Protein AF-A0A5C3FLR3-F1 (afdb_monomer_lite)

Organism: Pseudozyma antarctica (NCBI:txid84753)

Secondary structure (DSSP, 8-state):
-PPP-PPEEESPPPP-HHHHHHHHHHHHHHHHHHHHS--TTHHHHHHHHHHHHHHHHHHHHHHHHHEEEHHHHHHHHHHS-HHHHHHHHTT-EEE-TTHHHHHHHHHHHHHHHHHHHHHHHHH-TT-TTHHHHHHHHHHHHHHHHHHHHHHHHHHHHPPPPPEEESS---TTS-GGGG---BSS-EEEEEETTSEEEEEEB-SSSSEEEEEEEE-TTSTT--GGGTT--SSPPEEEE-

Radius of gyration: 23.02 Å; chains: 1; bounding box: 62×29×68 Å

Sequence (238 aa):
MTPPRGASITPSDPSYLSQTLLLLAVQTGVLSAILARPHDDTRLILIRTLVVSVLSGGTFGLLQQRYMTLQRACALRLSRMHEAYTVATSRAVVLTASGMTTISTLLLVTSLVSHLPLVHVRLAPQSSLMQVTAPLGWWAAAMNVTICIACIAMATTQDPITFTFEPEVAKDSIPLAGFSVDGEWAKIASTSRRHDVYIRQPNASKTFEMTTRLASNHPLYNPERDTTSSGPTLHITL

Foldseek 3Di:
DDDDPFKDKPDDQDDCVVLLVVLVVLLVVLLCLLVVFDDDCSVVVNVLSCVLSCLLNVLLVLLNVQEDEPQRLVLCLQRDFQVSSCVNNVQHQYDHSCGSVVLSCLSSVLSCLLRVLVSCCSVPVPDPCNVVSNVSNVVSSVSNNVSSVVSVCSSPPPDDKDKDFPDDDDNGDNNLPPDDDAQDWDFTIAIPVQKTKTKGDPDPAQKIKIFIAGHPPHPPDDPVCRVPGSDDIMIIHD

Structure (mmCIF, N/CA/C/O backbone):
data_AF-A0A5C3FLR3-F1
#
_entry.id   AF-A0A5C3FLR3-F1
#
loop_
_atom_site.group_PDB
_atom_site.id
_atom_site.type_symbol
_atom_site.label_atom_id
_atom_site.label_alt_id
_atom_site.label_comp_id
_atom_site.label_asym_id
_atom_site.label_entity_id
_atom_site.label_seq_id
_atom_site.pdbx_PDB_ins_code
_atom_site.Cartn_x
_atom_site.Cartn_y
_atom_site.Cartn_z
_atom_site.occupancy
_atom_site.B_iso_or_equiv
_atom_site.auth_seq_id
_atom_site.auth_comp_id
_atom_site.auth_asym_id
_atom_site.auth_atom_id
_atom_site.pdbx_PDB_model_num
ATOM 1 N N . MET A 1 1 ? -31.451 9.929 2.427 1.00 32.06 1 MET A N 1
ATOM 2 C CA . MET A 1 1 ? -30.814 9.017 3.398 1.00 32.06 1 MET A CA 1
ATOM 3 C C . MET A 1 1 ? -29.559 9.690 3.916 1.00 32.06 1 MET A C 1
ATOM 5 O O . MET A 1 1 ? -28.605 9.852 3.169 1.00 32.06 1 MET A O 1
ATOM 9 N N . THR A 1 2 ? -29.603 10.191 5.143 1.00 25.33 2 THR A N 1
ATOM 10 C CA . THR A 1 2 ? -28.437 10.725 5.851 1.00 25.33 2 THR A CA 1
ATOM 11 C C . THR A 1 2 ? -27.467 9.575 6.134 1.00 25.33 2 THR A C 1
ATOM 13 O O . THR A 1 2 ? -27.922 8.527 6.596 1.00 25.33 2 THR A O 1
ATOM 16 N N . PRO A 1 3 ? -26.155 9.707 5.861 1.00 34.59 3 PRO A N 1
ATOM 17 C CA . PRO A 1 3 ? -25.206 8.706 6.323 1.00 34.59 3 PRO A CA 1
ATOM 18 C C . PRO A 1 3 ? -25.298 8.663 7.857 1.00 34.59 3 PRO A C 1
ATOM 20 O O . PRO A 1 3 ? -25.390 9.734 8.473 1.00 34.59 3 PRO A O 1
ATOM 23 N N . PRO A 1 4 ? -25.309 7.479 8.501 1.00 44.47 4 PRO A N 1
ATOM 24 C CA . PRO A 1 4 ? -25.147 7.430 9.949 1.00 44.47 4 PRO A CA 1
ATOM 25 C C . PRO A 1 4 ? -23.865 8.202 10.256 1.00 44.47 4 PRO A C 1
ATOM 27 O O . PRO A 1 4 ? -22.864 7.988 9.566 1.00 44.47 4 PRO A O 1
ATOM 30 N N . ARG A 1 5 ? -23.920 9.164 11.189 1.00 50.12 5 ARG A N 1
ATOM 31 C CA . ARG A 1 5 ? -22.749 9.937 11.634 1.00 50.12 5 ARG A CA 1
ATOM 32 C C . ARG A 1 5 ? -21.679 8.927 12.051 1.00 50.12 5 ARG A C 1
ATOM 34 O O . ARG A 1 5 ? -21.752 8.362 13.132 1.00 50.12 5 ARG A O 1
ATOM 41 N N . GLY A 1 6 ? -20.788 8.597 11.123 1.00 62.41 6 GLY A N 1
ATOM 42 C CA . GLY A 1 6 ? -19.775 7.578 11.317 1.00 62.41 6 GLY A CA 1
ATOM 43 C C . GLY A 1 6 ? -18.673 8.151 12.183 1.00 62.41 6 GLY A C 1
ATOM 44 O O . GLY A 1 6 ? -18.390 9.347 12.090 1.00 62.41 6 GLY A O 1
ATOM 45 N N . ALA A 1 7 ? -18.051 7.295 12.988 1.00 76.88 7 ALA A N 1
ATOM 46 C CA . ALA A 1 7 ? -16.900 7.683 13.780 1.00 76.88 7 ALA A CA 1
ATOM 47 C C . ALA A 1 7 ? -15.867 8.415 12.913 1.00 76.88 7 ALA A C 1
ATOM 49 O O . ALA A 1 7 ? -15.556 7.977 11.794 1.00 76.88 7 ALA A O 1
ATOM 50 N N . SER A 1 8 ? -15.345 9.530 13.416 1.00 88.62 8 SER A N 1
ATOM 51 C CA . SER A 1 8 ? -14.247 10.222 12.756 1.00 88.62 8 SER A CA 1
ATOM 52 C C . SER A 1 8 ? -12.947 9.491 13.084 1.00 88.62 8 SER A C 1
ATOM 54 O O . SER A 1 8 ? -12.714 9.087 14.220 1.00 88.62 8 SER A O 1
ATOM 56 N N . ILE A 1 9 ? -12.119 9.266 12.063 1.00 91.31 9 ILE A N 1
ATOM 57 C CA . ILE A 1 9 ? -10.824 8.596 12.207 1.00 91.31 9 ILE A CA 1
ATOM 58 C C . ILE A 1 9 ? -9.764 9.542 11.652 1.00 91.31 9 ILE A C 1
ATOM 60 O O . ILE A 1 9 ? -9.842 9.918 10.475 1.00 91.31 9 ILE A O 1
ATOM 64 N N . THR A 1 10 ? -8.777 9.904 12.464 1.00 90.50 10 THR A N 1
ATOM 65 C CA . THR A 1 10 ? -7.655 10.773 12.082 1.00 90.50 10 THR A CA 1
ATOM 66 C C . THR A 1 10 ? -6.316 10.166 12.520 1.00 90.50 10 THR A C 1
ATOM 68 O O . THR A 1 10 ? -6.291 9.410 13.480 1.00 90.50 10 THR A O 1
ATOM 71 N N . PRO A 1 11 ? -5.190 10.469 11.851 1.00 88.69 11 PRO A N 1
ATOM 72 C CA . PRO A 1 11 ? -5.101 11.120 10.547 1.00 88.69 11 PRO A CA 1
ATOM 73 C C . PRO A 1 11 ? -5.752 10.294 9.420 1.00 88.69 11 PRO A C 1
ATOM 75 O O . PRO A 1 11 ? -6.054 9.106 9.559 1.00 88.69 11 PRO A O 1
ATOM 78 N N . SER A 1 12 ? -6.025 10.962 8.301 1.00 87.06 12 SER A N 1
ATOM 79 C CA . SER A 1 12 ? -6.418 10.300 7.054 1.00 87.06 12 SER A CA 1
ATOM 80 C C . SER A 1 12 ? -5.236 9.535 6.458 1.00 87.06 12 SER A C 1
ATOM 82 O O . SER A 1 12 ? -4.081 9.829 6.770 1.00 87.06 12 SER A O 1
ATOM 84 N N . ASP A 1 13 ? -5.523 8.580 5.573 1.00 85.19 13 ASP A N 1
ATOM 85 C CA . ASP A 1 13 ? -4.472 7.906 4.813 1.00 85.19 13 ASP A CA 1
ATOM 86 C C . ASP A 1 13 ? -3.649 8.930 3.997 1.00 85.19 13 ASP A C 1
ATOM 88 O O . ASP A 1 13 ? -4.208 9.916 3.498 1.00 85.19 13 ASP A O 1
ATOM 92 N N . PRO A 1 14 ? -2.323 8.734 3.869 1.00 84.44 14 PRO A N 1
ATOM 93 C CA . PRO A 1 14 ? -1.449 9.671 3.171 1.00 84.44 14 PRO A CA 1
ATOM 94 C C . PRO A 1 14 ? -1.839 9.828 1.698 1.00 84.44 14 PRO A C 1
ATOM 96 O O . PRO A 1 14 ? -2.145 8.858 1.004 1.00 84.44 14 PRO A O 1
ATOM 99 N N . SER A 1 15 ? -1.769 11.061 1.189 1.00 83.12 15 SER A N 1
ATOM 100 C CA . SER A 1 15 ? -1.941 11.319 -0.239 1.00 83.12 15 SER A CA 1
ATOM 101 C C . SER A 1 15 ? -0.672 10.933 -1.002 1.00 83.12 15 SER A C 1
ATOM 103 O O . SER A 1 15 ? 0.380 11.528 -0.775 1.00 83.12 15 SER A O 1
ATOM 105 N N . TYR A 1 16 ? -0.779 10.012 -1.962 1.00 85.94 16 TYR A N 1
ATOM 106 C CA . TYR A 1 16 ? 0.339 9.618 -2.837 1.00 85.94 16 TYR A CA 1
ATOM 107 C C . TYR A 1 16 ? 0.464 10.465 -4.115 1.00 85.94 16 TYR A C 1
ATOM 109 O O . TYR A 1 16 ? 1.060 10.047 -5.107 1.00 85.94 16 TYR A O 1
ATOM 117 N N . LEU A 1 17 ? -0.119 11.668 -4.110 1.00 85.75 17 LEU A N 1
ATOM 118 C CA . LEU A 1 17 ? -0.168 12.545 -5.280 1.00 85.75 17 LEU A CA 1
ATOM 119 C C . LEU A 1 17 ? 1.232 12.939 -5.765 1.00 85.75 17 LEU A C 1
ATOM 121 O O . LEU A 1 17 ? 1.485 12.933 -6.967 1.00 85.75 17 LEU A O 1
ATOM 125 N N . SER A 1 18 ? 2.148 13.257 -4.848 1.00 86.56 18 SER A N 1
ATOM 126 C CA . SER A 1 18 ? 3.512 13.654 -5.209 1.00 86.56 18 SER A CA 1
ATOM 127 C C . SER A 1 18 ? 4.277 12.513 -5.880 1.00 86.56 18 SER A C 1
ATOM 129 O O . SER A 1 18 ? 4.976 12.751 -6.862 1.00 86.56 18 SER A O 1
ATOM 131 N N . GLN A 1 19 ? 4.096 11.270 -5.423 1.00 86.44 19 GLN A N 1
ATOM 132 C CA . GLN A 1 19 ? 4.684 10.085 -6.049 1.00 86.44 19 GLN A CA 1
ATOM 133 C C . GLN A 1 19 ? 4.096 9.839 -7.444 1.00 86.44 19 GLN A C 1
ATOM 135 O O . GLN A 1 19 ? 4.849 9.529 -8.366 1.00 86.44 19 GLN A O 1
ATOM 140 N N . THR A 1 20 ? 2.786 10.040 -7.628 1.00 84.94 20 THR A N 1
ATOM 141 C CA . THR A 1 20 ? 2.140 9.958 -8.950 1.00 84.94 20 THR A CA 1
ATOM 142 C C . THR A 1 20 ? 2.713 10.993 -9.915 1.00 84.94 20 THR A C 1
ATOM 144 O O . THR A 1 20 ? 3.077 10.655 -11.042 1.00 84.94 20 THR A O 1
ATOM 147 N N . LEU A 1 21 ? 2.839 12.248 -9.473 1.00 87.31 21 LEU A N 1
ATOM 148 C CA . LEU A 1 21 ? 3.404 13.329 -10.283 1.00 87.31 21 LEU A CA 1
ATOM 149 C C . LEU A 1 21 ? 4.875 13.076 -10.624 1.00 87.31 21 LEU A C 1
ATOM 151 O O . LEU A 1 21 ? 5.279 13.289 -11.765 1.00 87.31 21 LEU A O 1
ATOM 155 N N . LEU A 1 22 ? 5.660 12.578 -9.666 1.00 87.31 22 LEU A N 1
ATOM 156 C CA . LEU A 1 22 ? 7.061 12.227 -9.883 1.00 87.31 22 LEU A CA 1
ATOM 157 C C . LEU A 1 22 ? 7.204 11.119 -10.932 1.00 87.31 22 LEU A C 1
ATOM 159 O O . LEU A 1 22 ? 8.006 11.248 -11.856 1.00 87.31 22 LEU A O 1
ATOM 163 N N . LEU A 1 23 ? 6.403 10.055 -10.820 1.00 84.31 23 LEU A N 1
ATOM 164 C CA . LEU A 1 23 ? 6.401 8.965 -11.792 1.00 84.31 23 LEU A CA 1
ATOM 165 C C . LEU A 1 23 ? 6.044 9.488 -13.190 1.00 84.31 23 LEU A C 1
ATOM 167 O O . LEU A 1 23 ? 6.760 9.201 -14.147 1.00 84.31 23 LEU A O 1
ATOM 171 N N . LEU A 1 24 ? 4.991 10.303 -13.302 1.00 85.6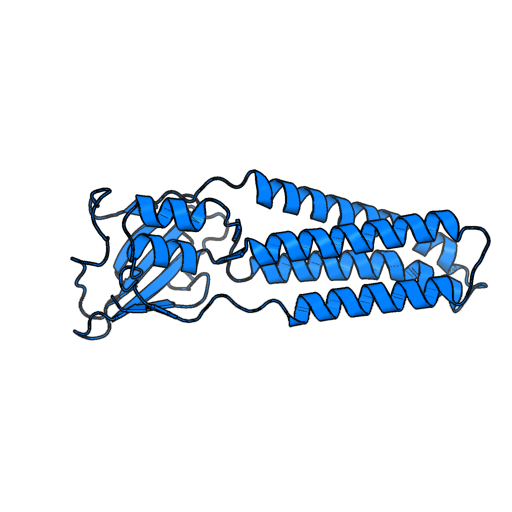2 24 LEU A N 1
ATOM 172 C CA . LEU A 1 24 ? 4.553 10.893 -14.567 1.00 85.62 24 LEU A CA 1
ATOM 173 C C . LEU A 1 24 ? 5.628 11.786 -15.200 1.00 85.62 24 LEU A C 1
ATOM 175 O O . LEU A 1 24 ? 5.892 11.674 -16.399 1.00 85.62 24 LEU A O 1
ATOM 179 N N . ALA A 1 25 ? 6.267 12.647 -14.404 1.00 86.88 25 ALA A N 1
ATOM 180 C CA . ALA A 1 25 ? 7.326 13.535 -14.872 1.00 86.88 25 ALA A CA 1
ATOM 181 C C . ALA A 1 25 ? 8.513 12.739 -15.432 1.00 86.88 25 ALA A C 1
ATOM 183 O O . ALA A 1 25 ? 9.003 13.041 -16.521 1.00 86.88 25 ALA A O 1
ATOM 184 N N . VAL A 1 26 ? 8.925 11.673 -14.736 1.00 85.50 26 VAL A N 1
ATOM 185 C CA . VAL A 1 26 ? 10.010 10.793 -15.185 1.00 85.50 26 VAL A CA 1
ATOM 186 C C . VAL A 1 26 ? 9.661 10.093 -16.498 1.00 85.50 26 VAL A C 1
ATOM 188 O O . VAL A 1 26 ? 10.458 10.156 -17.435 1.00 85.50 26 VAL A O 1
ATOM 191 N N . GLN A 1 27 ? 8.479 9.473 -16.608 1.00 83.88 27 GLN A N 1
ATOM 192 C CA . GLN A 1 27 ? 8.084 8.798 -17.855 1.00 83.88 27 GLN A CA 1
ATOM 193 C C . GLN A 1 27 ? 8.025 9.778 -19.033 1.00 83.88 27 GLN A C 1
ATOM 195 O O . GLN A 1 27 ? 8.506 9.479 -20.126 1.00 83.88 27 GLN A O 1
ATOM 200 N N . THR A 1 28 ? 7.481 10.974 -18.801 1.00 84.69 28 THR A N 1
ATOM 201 C CA . THR A 1 28 ? 7.349 12.009 -19.834 1.00 84.69 28 THR A CA 1
ATOM 202 C C . THR A 1 28 ? 8.714 12.517 -20.300 1.00 84.69 28 THR A C 1
ATOM 204 O O . THR A 1 28 ? 8.944 12.656 -21.504 1.00 84.69 28 THR A O 1
ATOM 207 N N . GLY A 1 29 ? 9.645 12.747 -19.368 1.00 84.81 29 GLY A N 1
ATOM 208 C CA . GLY A 1 29 ? 11.011 13.165 -19.686 1.00 84.81 29 GLY A CA 1
ATOM 209 C C . GLY A 1 29 ? 11.764 12.118 -20.50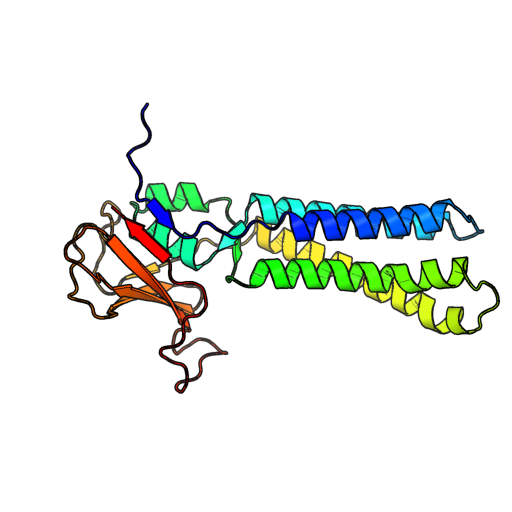7 1.00 84.81 29 GLY A C 1
ATOM 210 O O . GLY A 1 29 ? 12.379 12.453 -21.520 1.00 84.81 29 GLY A O 1
ATOM 211 N N . VAL A 1 30 ? 11.654 10.840 -20.130 1.00 82.31 30 VAL A N 1
ATOM 212 C CA . VAL A 1 30 ? 12.255 9.727 -20.881 1.00 82.31 30 VAL A CA 1
ATOM 213 C C . VAL A 1 30 ? 11.686 9.642 -22.295 1.00 82.31 30 VAL A C 1
ATOM 215 O O . VAL A 1 30 ? 12.448 9.571 -23.260 1.00 82.31 30 VAL A O 1
ATOM 218 N N . LEU A 1 31 ? 10.358 9.654 -22.432 1.00 82.81 31 LEU A N 1
ATOM 219 C CA . LEU A 1 31 ? 9.709 9.551 -23.736 1.00 82.81 31 LEU A CA 1
ATOM 220 C C . LEU A 1 31 ? 10.123 10.710 -24.652 1.00 82.81 31 LEU A C 1
ATOM 222 O O . LEU A 1 31 ? 10.463 10.485 -25.813 1.00 82.81 31 LEU A O 1
ATOM 226 N N . SER A 1 32 ? 10.180 11.929 -24.109 1.00 82.44 32 SER A N 1
ATOM 227 C CA . SER A 1 32 ? 10.635 13.118 -24.838 1.00 82.44 32 SER A CA 1
ATOM 228 C C . SER A 1 32 ? 12.075 12.965 -25.336 1.00 82.44 32 SER A C 1
ATOM 230 O O . SER A 1 32 ? 12.359 13.259 -26.496 1.00 82.44 32 SER A O 1
ATOM 232 N N . ALA A 1 33 ? 12.978 12.440 -24.501 1.00 79.25 33 ALA A N 1
ATOM 233 C CA . ALA A 1 33 ? 14.371 12.209 -24.881 1.00 79.25 33 ALA A CA 1
ATOM 234 C C . ALA A 1 33 ? 14.518 11.163 -26.002 1.00 79.25 33 ALA A C 1
ATOM 236 O O . ALA A 1 33 ? 15.361 11.317 -26.886 1.00 79.25 33 ALA A O 1
ATOM 237 N N . ILE A 1 34 ? 13.693 10.110 -25.989 1.00 77.38 34 ILE A N 1
ATOM 238 C CA . ILE A 1 34 ? 13.702 9.066 -27.025 1.00 77.38 34 ILE A CA 1
ATOM 239 C C . ILE A 1 34 ? 13.153 9.605 -28.352 1.00 77.38 34 ILE A C 1
ATOM 241 O O . ILE A 1 34 ? 13.736 9.334 -29.402 1.00 77.38 34 ILE A O 1
ATOM 245 N N . LEU A 1 35 ? 12.060 10.375 -28.315 1.00 79.56 35 LEU A N 1
ATOM 246 C CA . LEU A 1 35 ? 11.435 10.947 -29.512 1.00 79.56 35 LEU A CA 1
ATOM 247 C C . LEU A 1 35 ? 12.298 12.028 -30.171 1.00 79.56 35 LEU A C 1
ATOM 249 O O . LEU A 1 35 ? 12.325 12.119 -31.395 1.00 79.56 35 LEU A O 1
ATOM 253 N N . ALA A 1 36 ? 13.030 12.820 -29.383 1.00 79.62 36 ALA A N 1
ATOM 254 C CA . ALA A 1 36 ? 13.844 13.921 -29.896 1.00 79.62 36 ALA A CA 1
ATOM 255 C C . ALA A 1 36 ? 15.022 13.472 -30.783 1.00 79.62 36 ALA A C 1
ATOM 257 O O . ALA A 1 36 ? 15.531 14.267 -31.570 1.00 79.62 36 ALA A O 1
ATOM 258 N N . ARG A 1 37 ? 15.487 12.222 -30.660 1.00 72.81 37 ARG A N 1
ATOM 259 C CA . ARG A 1 37 ? 16.617 11.692 -31.439 1.00 72.81 37 ARG A CA 1
ATOM 260 C C . ARG A 1 37 ? 16.342 10.250 -31.860 1.00 72.81 37 ARG A C 1
ATOM 262 O O . ARG A 1 37 ? 16.793 9.365 -31.147 1.00 72.81 37 ARG A O 1
ATOM 269 N N . PRO A 1 38 ? 15.634 9.971 -32.965 1.00 67.56 38 PRO A N 1
ATOM 270 C CA . PRO A 1 38 ? 15.372 8.604 -33.428 1.00 67.56 38 PRO A CA 1
ATOM 271 C C . PRO A 1 38 ? 16.635 7.913 -33.998 1.00 67.56 38 PRO A C 1
ATOM 273 O O . PRO A 1 38 ? 17.581 8.563 -34.417 1.00 67.56 38 PRO A O 1
ATOM 276 N N . HIS A 1 39 ? 16.667 6.577 -33.951 1.00 68.62 39 HIS A N 1
ATOM 277 C CA . HIS A 1 39 ? 17.719 5.657 -34.454 1.00 68.62 39 HIS A CA 1
ATOM 278 C C . HIS A 1 39 ? 17.066 4.319 -34.865 1.00 68.62 39 HIS A C 1
ATOM 280 O O . HIS A 1 39 ? 15.862 4.150 -34.666 1.00 68.62 39 HIS A O 1
ATOM 286 N N . ASP A 1 40 ? 17.795 3.355 -35.408 1.00 67.19 40 ASP A N 1
ATOM 287 C CA . ASP A 1 40 ? 17.183 2.238 -36.142 1.00 67.19 40 ASP A CA 1
ATOM 288 C C . ASP A 1 40 ? 16.364 1.290 -35.241 1.00 67.19 40 ASP A C 1
ATOM 290 O O . ASP A 1 40 ? 15.262 0.882 -35.608 1.00 67.19 40 ASP A O 1
ATOM 294 N N . ASP A 1 41 ? 16.777 1.095 -33.983 1.00 68.56 41 ASP A N 1
ATOM 295 C CA . ASP A 1 41 ? 16.058 0.275 -32.985 1.00 68.56 41 ASP A CA 1
ATOM 296 C C . ASP A 1 41 ? 14.886 0.993 -32.282 1.00 68.56 41 ASP A C 1
ATOM 298 O O . ASP A 1 41 ? 14.292 0.493 -31.318 1.00 68.56 41 ASP A O 1
ATOM 302 N N . THR A 1 42 ? 14.516 2.192 -32.740 1.00 72.31 42 THR A N 1
ATOM 303 C CA . THR A 1 42 ? 13.580 3.071 -32.012 1.00 72.31 42 THR A CA 1
ATOM 304 C C . THR A 1 42 ? 12.198 2.458 -31.829 1.00 72.31 42 THR A C 1
ATOM 306 O O . THR A 1 42 ? 11.572 2.710 -30.805 1.00 72.31 42 THR A O 1
ATOM 309 N N . ARG A 1 43 ? 11.719 1.609 -32.748 1.00 81.31 43 ARG A N 1
ATOM 310 C CA . ARG A 1 43 ? 10.386 0.991 -32.625 1.00 81.31 43 ARG A CA 1
ATOM 311 C C . ARG A 1 43 ? 10.271 0.094 -31.394 1.00 81.31 43 ARG A C 1
ATOM 313 O O . ARG A 1 43 ? 9.337 0.241 -30.611 1.00 81.31 43 ARG A O 1
ATOM 320 N N . LEU A 1 44 ? 11.224 -0.814 -31.209 1.00 82.44 44 LEU A N 1
ATOM 321 C CA . LEU A 1 44 ? 11.181 -1.801 -30.133 1.00 82.44 44 LEU A CA 1
ATOM 322 C C . LEU A 1 44 ? 11.480 -1.150 -28.769 1.00 82.44 44 LEU A C 1
ATOM 324 O O . LEU A 1 44 ? 10.846 -1.477 -27.766 1.00 82.44 44 LEU A O 1
ATOM 328 N N . ILE A 1 45 ? 12.356 -0.141 -28.758 1.00 81.56 45 ILE A N 1
ATOM 329 C CA . ILE A 1 45 ? 12.617 0.716 -27.595 1.00 81.56 45 ILE A CA 1
ATOM 330 C C . ILE A 1 45 ? 11.368 1.519 -27.196 1.00 81.56 45 ILE A C 1
ATOM 332 O O . ILE A 1 45 ? 11.021 1.551 -26.017 1.00 81.56 45 ILE A O 1
ATOM 336 N N . LEU A 1 46 ? 10.664 2.127 -28.158 1.00 82.50 46 LEU A N 1
ATOM 337 C CA . LEU A 1 46 ? 9.431 2.878 -27.901 1.00 82.50 46 LEU A CA 1
ATOM 338 C C . LEU A 1 46 ? 8.333 1.984 -27.328 1.00 82.50 46 LEU A C 1
ATOM 340 O O . LEU A 1 46 ? 7.718 2.358 -26.333 1.00 82.50 46 LEU A O 1
ATOM 344 N N . ILE A 1 47 ? 8.109 0.801 -27.913 1.00 86.25 47 ILE A N 1
ATOM 345 C CA . ILE A 1 47 ? 7.120 -0.161 -27.404 1.00 86.25 47 ILE A CA 1
ATOM 346 C C . ILE A 1 47 ? 7.436 -0.510 -25.951 1.00 86.25 47 ILE A C 1
ATOM 348 O O . ILE A 1 47 ? 6.566 -0.416 -25.090 1.00 86.25 47 ILE A O 1
ATOM 352 N N . ARG A 1 48 ? 8.693 -0.854 -25.658 1.00 87.75 48 ARG A N 1
ATOM 353 C CA . ARG A 1 48 ? 9.132 -1.174 -24.301 1.00 87.75 48 ARG A CA 1
ATOM 354 C C . ARG A 1 48 ? 8.889 -0.012 -23.331 1.00 87.75 48 ARG A C 1
ATOM 356 O O . ARG A 1 48 ? 8.326 -0.234 -22.262 1.00 87.75 48 ARG A O 1
ATOM 363 N N . THR A 1 49 ? 9.297 1.206 -23.686 1.00 85.88 49 THR A N 1
ATOM 364 C CA . THR A 1 49 ? 9.104 2.394 -22.840 1.00 85.88 49 THR A CA 1
ATOM 365 C C . THR A 1 49 ? 7.627 2.674 -22.594 1.00 85.88 49 THR A C 1
ATOM 367 O O . THR A 1 49 ? 7.242 2.926 -21.452 1.00 85.88 49 THR A O 1
ATOM 370 N N . LEU A 1 50 ? 6.783 2.573 -23.623 1.00 87.44 50 LEU A N 1
ATOM 371 C CA . LEU A 1 50 ? 5.337 2.744 -23.486 1.00 87.44 50 LEU A CA 1
ATOM 372 C C . LEU A 1 50 ? 4.736 1.682 -22.565 1.00 87.44 50 LEU A C 1
ATOM 374 O O . LEU A 1 50 ? 3.996 2.032 -21.652 1.00 87.44 50 LEU A O 1
ATOM 378 N N . VAL A 1 51 ? 5.096 0.409 -22.743 1.00 89.50 51 VAL A N 1
ATOM 379 C CA . VAL A 1 51 ? 4.611 -0.690 -21.896 1.00 89.50 51 VAL A CA 1
ATOM 380 C C . VAL A 1 51 ? 5.005 -0.472 -20.435 1.00 89.50 51 VAL A C 1
ATOM 382 O O . VAL A 1 51 ? 4.137 -0.505 -19.568 1.00 89.50 51 VAL A O 1
ATOM 385 N N . VAL A 1 52 ? 6.279 -0.182 -20.148 1.00 89.69 52 VAL A N 1
ATOM 386 C CA . VAL A 1 52 ? 6.759 0.086 -18.778 1.00 89.69 52 VAL A CA 1
ATOM 387 C C . VAL A 1 52 ? 6.043 1.295 -18.170 1.00 89.69 52 VAL A C 1
ATOM 389 O O . VAL A 1 52 ? 5.609 1.235 -17.019 1.00 89.69 52 VAL A O 1
ATOM 392 N N . SER A 1 53 ? 5.872 2.372 -18.941 1.00 87.75 53 SER A N 1
ATOM 393 C CA . SER A 1 53 ? 5.212 3.601 -18.485 1.00 87.75 53 SER A CA 1
ATOM 394 C C . SER A 1 53 ? 3.738 3.370 -18.159 1.00 87.75 53 SER A C 1
ATOM 396 O O . SER A 1 53 ? 3.277 3.737 -17.077 1.00 87.75 53 SER A O 1
ATOM 398 N N . VAL A 1 54 ? 3.001 2.744 -19.082 1.00 89.38 54 VAL A N 1
ATOM 399 C CA . VAL A 1 54 ? 1.562 2.484 -18.951 1.00 89.38 54 VAL A CA 1
ATOM 400 C C . VAL A 1 54 ? 1.300 1.492 -17.826 1.00 89.38 54 VAL A C 1
ATOM 402 O O . VAL A 1 54 ? 0.414 1.732 -17.010 1.00 89.38 54 VAL A O 1
ATOM 405 N N . LEU A 1 55 ? 2.085 0.414 -17.728 1.00 90.75 55 LEU A N 1
ATOM 406 C CA . LEU A 1 55 ? 1.925 -0.566 -16.656 1.00 90.75 55 LEU A CA 1
ATOM 407 C C . LEU A 1 55 ? 2.270 0.030 -15.292 1.00 90.75 55 LEU A C 1
ATOM 409 O O . LEU A 1 55 ? 1.484 -0.135 -14.362 1.00 90.75 55 LEU A O 1
ATOM 413 N N . SER A 1 56 ? 3.378 0.768 -15.171 1.00 90.38 56 SER A N 1
ATOM 414 C CA . SER A 1 56 ? 3.751 1.421 -13.909 1.00 90.38 56 SER A CA 1
ATOM 415 C C . SER A 1 56 ? 2.697 2.438 -13.472 1.00 90.38 56 SER A C 1
ATOM 417 O O . SER A 1 56 ? 2.223 2.387 -12.338 1.00 90.38 56 SER A O 1
ATOM 419 N N . GLY A 1 57 ? 2.298 3.345 -14.370 1.00 88.81 57 GLY A N 1
ATOM 420 C CA . GLY A 1 57 ? 1.314 4.385 -14.070 1.00 88.81 57 GLY A CA 1
ATOM 421 C C . GLY A 1 57 ? -0.076 3.816 -13.786 1.00 88.81 57 GLY A C 1
ATOM 422 O O . GLY A 1 57 ? -0.701 4.181 -12.793 1.00 88.81 57 GLY A O 1
ATOM 423 N N . GLY A 1 58 ? -0.535 2.876 -14.615 1.00 89.81 58 GLY A N 1
ATOM 424 C CA . GLY A 1 58 ? -1.828 2.216 -14.452 1.00 89.81 58 GLY A CA 1
ATOM 425 C C . GLY A 1 58 ? -1.908 1.397 -13.165 1.00 89.81 58 GLY A C 1
ATOM 426 O O . GLY A 1 58 ? -2.879 1.518 -12.422 1.00 89.81 58 GLY A O 1
ATOM 427 N N . THR A 1 59 ? -0.864 0.626 -12.850 1.00 92.00 59 THR A N 1
ATOM 428 C CA . THR A 1 59 ? -0.803 -0.158 -11.607 1.00 92.00 59 THR A CA 1
ATOM 429 C C . THR A 1 59 ? -0.778 0.748 -10.382 1.00 92.00 59 THR A C 1
ATOM 431 O O . THR A 1 59 ? -1.518 0.511 -9.429 1.00 92.00 59 THR A O 1
ATOM 434 N N . PHE A 1 60 ? 0.035 1.809 -10.403 1.00 91.12 60 PHE A N 1
ATOM 435 C CA . PHE A 1 60 ? 0.099 2.752 -9.290 1.00 91.12 60 PHE A CA 1
ATOM 436 C C . PHE A 1 60 ? -1.238 3.466 -9.070 1.00 91.12 60 PHE A C 1
ATOM 438 O O . PHE A 1 60 ? -1.704 3.554 -7.938 1.00 91.12 60 PHE A O 1
ATOM 445 N N . GLY A 1 61 ? -1.895 3.900 -10.150 1.00 90.31 61 GLY A N 1
ATOM 446 C CA . GLY A 1 61 ? -3.224 4.507 -10.094 1.00 90.31 61 GLY A CA 1
ATOM 447 C C . GLY A 1 61 ? -4.291 3.551 -9.554 1.00 90.31 61 GLY A C 1
ATOM 448 O O . GLY A 1 61 ? -5.071 3.937 -8.684 1.00 90.31 61 GLY A O 1
ATOM 449 N N . LEU A 1 62 ? -4.292 2.291 -10.004 1.00 91.94 62 LEU A N 1
ATOM 450 C CA . LEU A 1 62 ? -5.189 1.250 -9.491 1.00 91.94 62 LEU A CA 1
ATOM 451 C C . LEU A 1 62 ? -5.006 1.050 -7.981 1.00 91.94 62 LEU A C 1
ATOM 453 O O . LEU A 1 62 ? -5.988 1.015 -7.239 1.00 91.94 62 LEU A O 1
ATOM 457 N N . LEU A 1 63 ? -3.755 0.935 -7.526 1.00 92.19 63 LEU A N 1
ATOM 458 C CA . LEU A 1 63 ? -3.444 0.787 -6.107 1.00 92.19 63 LEU A CA 1
ATOM 459 C C . LEU A 1 63 ? -3.857 2.025 -5.316 1.00 92.19 63 LEU A C 1
ATOM 461 O O . LEU A 1 63 ? -4.494 1.879 -4.283 1.00 92.19 63 LEU A O 1
ATOM 465 N N . GLN A 1 64 ? -3.574 3.231 -5.810 1.00 90.94 64 GLN A N 1
ATOM 466 C CA . GLN A 1 64 ? -3.944 4.477 -5.140 1.00 90.94 64 GLN A CA 1
ATOM 467 C C . GLN A 1 64 ? -5.463 4.600 -4.943 1.00 90.94 64 GLN A C 1
ATOM 469 O O . GLN A 1 64 ? -5.903 5.069 -3.897 1.00 90.94 64 GLN A O 1
ATOM 474 N N . GLN A 1 65 ? -6.270 4.154 -5.911 1.00 89.81 65 GLN A N 1
ATOM 475 C CA . GLN A 1 65 ? -7.734 4.170 -5.803 1.00 89.81 65 GLN A CA 1
ATOM 476 C C . GLN A 1 65 ? -8.284 3.164 -4.789 1.00 89.81 65 GLN A C 1
ATOM 478 O O . GLN A 1 65 ? -9.369 3.370 -4.247 1.00 89.81 65 GLN A O 1
ATOM 483 N N . ARG A 1 66 ? -7.568 2.061 -4.562 1.00 90.62 66 ARG A N 1
ATOM 484 C CA . ARG A 1 66 ? -7.997 0.984 -3.663 1.00 90.62 66 ARG A CA 1
ATOM 485 C C . ARG A 1 66 ? -7.271 0.998 -2.321 1.00 90.62 66 ARG A C 1
ATOM 487 O O . ARG A 1 66 ? -7.629 0.227 -1.442 1.00 90.62 66 ARG A O 1
ATOM 494 N N . TYR A 1 67 ? -6.254 1.829 -2.150 1.00 91.69 67 TYR A N 1
ATOM 495 C CA . TYR A 1 67 ? -5.369 1.793 -0.996 1.00 91.69 67 TYR A CA 1
ATOM 496 C C . TYR A 1 67 ? -6.096 2.082 0.319 1.00 91.69 67 TYR A C 1
ATOM 498 O O . TYR A 1 67 ? -6.866 3.035 0.430 1.00 91.69 67 TYR A O 1
ATOM 506 N N . MET A 1 68 ? -5.775 1.286 1.335 1.00 92.06 68 MET A N 1
ATOM 507 C CA . MET A 1 68 ? -6.137 1.532 2.725 1.00 92.06 68 MET A CA 1
ATOM 508 C C . MET A 1 68 ? -4.984 1.077 3.622 1.00 92.06 68 MET A C 1
ATOM 510 O O . MET A 1 68 ? -4.421 0.002 3.410 1.00 92.06 68 MET A O 1
ATOM 514 N N . THR A 1 69 ? -4.624 1.856 4.644 1.00 92.75 69 THR A N 1
ATOM 515 C CA . THR A 1 69 ? -3.645 1.368 5.628 1.00 92.75 69 THR A CA 1
ATOM 516 C C . THR A 1 69 ? -4.244 0.272 6.506 1.00 92.75 69 THR A C 1
ATOM 518 O O . THR A 1 69 ? -5.441 0.265 6.809 1.00 92.75 69 THR A O 1
ATOM 521 N N . LEU A 1 70 ? -3.398 -0.642 6.983 1.00 92.62 70 LEU A N 1
ATOM 522 C CA . LEU A 1 70 ? -3.774 -1.639 7.985 1.00 92.62 70 LEU A CA 1
ATOM 523 C C . LEU A 1 70 ? -4.418 -0.980 9.214 1.00 92.62 70 LEU A C 1
ATOM 525 O O . LEU A 1 70 ? -5.464 -1.426 9.678 1.00 92.62 70 LEU A O 1
ATOM 529 N N . GLN A 1 71 ? -3.830 0.114 9.703 1.00 93.44 71 GLN A N 1
ATOM 530 C CA . GLN A 1 71 ? -4.330 0.860 10.855 1.00 93.44 71 GLN A CA 1
ATOM 531 C C . GLN A 1 71 ? -5.747 1.379 10.598 1.00 93.44 71 GLN A C 1
ATOM 533 O O . GLN A 1 71 ? -6.630 1.201 11.437 1.00 93.44 71 GLN A O 1
ATOM 538 N N . ARG A 1 72 ? -5.996 1.948 9.412 1.00 93.12 72 ARG A N 1
ATOM 539 C CA . ARG A 1 72 ? -7.320 2.429 9.004 1.00 93.12 72 ARG A CA 1
ATOM 540 C C . ARG A 1 72 ? -8.335 1.293 8.928 1.00 93.12 72 ARG A C 1
ATOM 542 O O . ARG A 1 72 ? -9.447 1.446 9.431 1.00 93.12 72 ARG A O 1
ATOM 549 N N . ALA A 1 73 ? -7.960 0.152 8.349 1.00 93.44 73 ALA A N 1
ATOM 550 C CA . ALA A 1 73 ? -8.824 -1.023 8.286 1.00 93.44 73 ALA A CA 1
ATOM 551 C C . ALA A 1 73 ? -9.203 -1.514 9.695 1.00 93.44 73 ALA A C 1
ATOM 553 O O . ALA A 1 73 ? -10.375 -1.778 9.966 1.00 93.44 73 ALA A O 1
ATOM 554 N N . CYS A 1 74 ? -8.240 -1.565 10.617 1.00 93.69 74 CYS A N 1
ATOM 555 C CA . CYS A 1 74 ? -8.498 -1.912 12.011 1.00 93.69 74 CYS A CA 1
ATOM 556 C C . CYS A 1 74 ? -9.404 -0.881 12.704 1.00 93.69 74 CYS A C 1
ATOM 558 O O . CYS A 1 74 ? -10.387 -1.264 13.335 1.00 93.69 74 CYS A O 1
ATOM 560 N N . ALA A 1 75 ? -9.146 0.418 12.536 1.00 93.19 75 ALA A N 1
ATOM 561 C CA . ALA A 1 75 ? -9.981 1.479 13.098 1.00 93.19 75 ALA A CA 1
ATOM 562 C C . ALA A 1 75 ? -11.427 1.431 12.571 1.00 93.19 75 ALA A C 1
ATOM 564 O O . ALA A 1 75 ? -12.377 1.615 13.334 1.00 93.19 75 ALA A O 1
ATOM 565 N N . LEU A 1 76 ? -11.624 1.120 11.285 1.00 92.69 76 LEU A N 1
ATOM 566 C CA . LEU A 1 76 ? -12.953 0.908 10.702 1.00 92.69 76 LEU A CA 1
ATOM 567 C C . LEU A 1 76 ? -13.653 -0.302 11.314 1.00 92.69 76 LEU A C 1
ATOM 569 O O . LEU A 1 76 ? -14.840 -0.220 11.620 1.00 92.69 76 LEU A O 1
ATOM 573 N N . ARG A 1 77 ? -12.935 -1.411 11.522 1.00 92.69 77 ARG A N 1
ATOM 574 C CA . ARG A 1 77 ? -13.513 -2.597 12.157 1.00 92.69 77 ARG A CA 1
ATOM 575 C C . ARG A 1 77 ? -13.919 -2.327 13.607 1.00 92.69 77 ARG A C 1
ATOM 577 O O . ARG A 1 77 ? -14.921 -2.879 14.053 1.00 92.69 77 ARG A O 1
ATOM 584 N N . LEU A 1 78 ? -13.157 -1.501 14.321 1.00 91.75 78 LEU A N 1
ATOM 585 C CA . LEU A 1 78 ? -13.418 -1.116 15.709 1.00 91.75 78 LEU A CA 1
ATOM 586 C C . LEU A 1 78 ? -14.596 -0.144 15.857 1.00 91.75 78 LEU A C 1
ATOM 588 O O . LEU A 1 78 ? -15.357 -0.224 16.817 1.00 91.75 78 LEU A O 1
ATOM 592 N N . SER A 1 79 ? -14.767 0.756 14.893 1.00 91.38 79 SER A N 1
ATOM 593 C CA . SER A 1 79 ? -15.771 1.825 14.945 1.00 91.38 79 SER A CA 1
ATOM 594 C C . SER A 1 79 ? -17.080 1.514 14.217 1.00 91.38 79 SER A C 1
ATOM 596 O O . SER A 1 79 ? -18.012 2.318 14.261 1.00 91.38 79 SER A O 1
ATOM 598 N N . ARG A 1 80 ? -17.174 0.370 13.529 1.00 89.88 80 ARG A N 1
ATOM 599 C CA . ARG A 1 80 ? -18.346 -0.012 12.731 1.00 89.88 80 ARG A CA 1
ATOM 600 C C . ARG A 1 80 ? -18.766 -1.455 12.981 1.00 89.88 80 ARG A C 1
ATOM 602 O O . ARG A 1 80 ? -17.962 -2.299 13.374 1.00 89.88 80 ARG A O 1
ATOM 609 N N . MET A 1 81 ? -20.035 -1.730 12.687 1.00 89.81 81 MET A N 1
ATOM 610 C CA . MET A 1 81 ? -20.574 -3.089 12.611 1.00 89.81 81 MET A CA 1
ATOM 611 C C . MET A 1 81 ? -19.859 -3.899 11.524 1.00 89.81 81 MET A C 1
ATOM 613 O O . MET A 1 81 ? -19.303 -3.336 10.573 1.00 89.81 81 MET A O 1
ATOM 617 N N . HIS A 1 82 ? -19.903 -5.227 11.642 1.00 88.88 82 HIS A N 1
ATOM 618 C CA . HIS A 1 82 ? -19.182 -6.118 10.736 1.00 88.88 82 HIS A CA 1
ATOM 619 C C . HIS A 1 82 ? -19.587 -5.936 9.264 1.00 88.88 82 HIS A C 1
ATOM 621 O O . HIS A 1 82 ? -18.717 -5.855 8.401 1.00 88.88 82 HIS A O 1
ATOM 627 N N . GLU A 1 83 ? -20.881 -5.797 8.971 1.00 89.44 83 GLU A N 1
ATOM 628 C CA . GLU A 1 83 ? -21.374 -5.607 7.601 1.00 89.44 83 GLU A CA 1
ATOM 629 C C . GLU A 1 83 ? -20.850 -4.305 6.974 1.00 89.44 83 GLU A C 1
ATOM 631 O O . GLU A 1 83 ? -20.277 -4.311 5.883 1.00 89.44 83 GLU A O 1
ATOM 636 N N . ALA A 1 84 ? -20.952 -3.189 7.702 1.00 88.25 84 ALA A N 1
ATOM 637 C CA . ALA A 1 84 ? -20.466 -1.889 7.247 1.00 88.2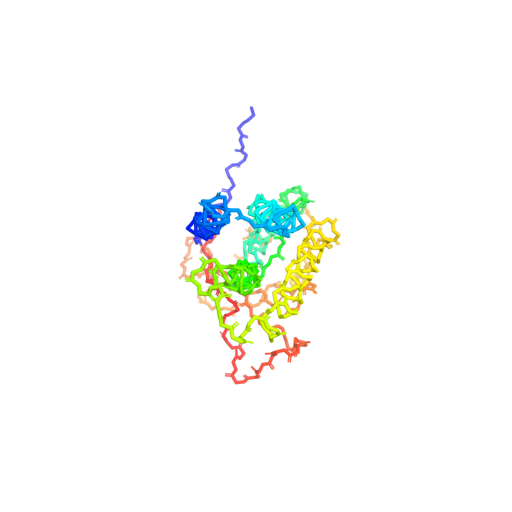5 84 ALA A CA 1
ATOM 638 C C . ALA A 1 84 ? -18.940 -1.865 7.049 1.00 88.25 84 ALA A C 1
ATOM 640 O O . ALA A 1 84 ? -18.438 -1.166 6.164 1.00 88.25 84 ALA A O 1
ATOM 641 N N . TYR A 1 85 ? -18.200 -2.627 7.860 1.00 90.50 85 TYR A N 1
ATOM 642 C CA . TYR A 1 85 ? -16.770 -2.849 7.665 1.00 90.50 85 TYR A CA 1
ATOM 643 C C . TYR A 1 85 ? -16.493 -3.618 6.366 1.00 90.50 85 TYR A C 1
ATOM 645 O O . TYR A 1 85 ? -15.693 -3.160 5.552 1.00 90.50 85 TYR A O 1
ATOM 653 N N . THR A 1 86 ? -17.171 -4.747 6.150 1.00 90.00 86 THR A N 1
ATOM 654 C CA . THR A 1 86 ? -16.981 -5.603 4.970 1.00 90.00 86 THR A CA 1
ATOM 655 C C . THR A 1 86 ? -17.305 -4.858 3.679 1.00 90.00 86 THR A C 1
ATOM 657 O O . THR A 1 86 ? -16.545 -4.932 2.716 1.00 90.00 86 THR A O 1
ATOM 660 N N . VAL A 1 87 ? -18.379 -4.064 3.657 1.00 89.94 87 VAL A N 1
ATOM 661 C CA . VAL A 1 87 ? -18.713 -3.221 2.499 1.00 89.94 87 VAL A CA 1
ATOM 662 C C . VAL A 1 87 ? -17.598 -2.209 2.223 1.00 89.94 87 VAL A C 1
ATOM 664 O O . VAL A 1 87 ? -17.148 -2.093 1.081 1.00 89.94 87 VAL A O 1
ATOM 667 N N . ALA A 1 88 ? -17.106 -1.523 3.260 1.00 87.06 88 ALA A N 1
ATOM 668 C CA . ALA A 1 88 ? -16.059 -0.511 3.128 1.00 87.06 88 ALA A CA 1
ATOM 669 C C . ALA A 1 88 ? -14.696 -1.083 2.697 1.00 87.06 88 ALA A C 1
ATOM 671 O O . ALA A 1 88 ? -13.918 -0.371 2.065 1.00 87.06 88 ALA A O 1
ATOM 672 N N . THR A 1 89 ? -14.400 -2.346 3.020 1.00 89.56 89 THR A N 1
ATOM 673 C CA . THR A 1 89 ? -13.115 -2.991 2.700 1.00 89.56 89 THR A CA 1
ATOM 674 C C . THR A 1 89 ? -13.162 -3.940 1.504 1.00 89.56 89 THR A C 1
ATOM 676 O O . THR A 1 89 ? -12.108 -4.319 1.007 1.00 89.56 89 THR A O 1
ATOM 679 N N . SER A 1 90 ? -14.346 -4.256 0.971 1.00 86.06 90 SER A N 1
ATOM 680 C CA . SER A 1 90 ? -14.554 -5.218 -0.130 1.00 86.06 90 SER A CA 1
ATOM 681 C C . SER A 1 90 ? -13.729 -4.970 -1.400 1.00 86.06 90 SER A C 1
ATOM 683 O O . SER A 1 90 ? -13.472 -5.897 -2.163 1.00 86.06 90 SER A O 1
ATOM 685 N N . ARG A 1 91 ? -13.330 -3.721 -1.655 1.00 84.69 91 ARG A N 1
ATOM 686 C CA . ARG A 1 91 ? -12.511 -3.322 -2.814 1.00 84.69 91 ARG A CA 1
ATOM 687 C C . ARG A 1 91 ? -11.183 -2.688 -2.412 1.00 84.69 91 ARG A C 1
ATOM 689 O O . ARG A 1 91 ? -10.489 -2.157 -3.277 1.00 84.69 91 ARG A O 1
ATOM 696 N N . ALA A 1 92 ? -10.869 -2.695 -1.120 1.00 88.88 92 ALA A N 1
ATOM 697 C CA . ALA A 1 92 ? -9.680 -2.058 -0.595 1.00 88.88 92 ALA A CA 1
ATOM 698 C C . ALA A 1 92 ? -8.483 -3.011 -0.656 1.00 88.88 92 ALA A C 1
ATOM 700 O O . ALA A 1 92 ? -8.597 -4.199 -0.366 1.00 88.88 92 ALA A O 1
ATOM 701 N N . VAL A 1 93 ? -7.323 -2.462 -0.994 1.00 91.31 93 VAL A N 1
ATOM 702 C CA . VAL A 1 93 ? -6.029 -3.125 -0.903 1.00 91.31 93 VAL A CA 1
ATOM 703 C C . VAL A 1 93 ? -5.380 -2.650 0.381 1.00 91.31 93 VAL A C 1
ATOM 705 O O . VAL A 1 93 ? -4.968 -1.490 0.488 1.00 91.31 93 VAL A O 1
ATOM 708 N N . VAL A 1 94 ? -5.335 -3.537 1.371 1.00 92.06 94 VAL A N 1
ATOM 709 C CA . VAL A 1 94 ? -4.827 -3.192 2.693 1.00 92.06 94 VAL A CA 1
ATOM 710 C C . VAL A 1 94 ? -3.326 -3.417 2.745 1.00 92.06 94 VAL A C 1
ATOM 712 O O . VAL A 1 94 ? -2.849 -4.548 2.648 1.00 92.06 94 VAL A O 1
ATOM 715 N N . LEU A 1 95 ? -2.578 -2.337 2.931 1.00 90.56 95 LEU A N 1
ATOM 716 C CA . LEU A 1 95 ? -1.121 -2.364 3.003 1.00 90.56 95 LEU A CA 1
ATOM 717 C C . LEU A 1 95 ? -0.633 -1.818 4.344 1.00 90.56 95 LEU A C 1
ATOM 719 O O . LEU A 1 95 ? -1.348 -1.126 5.070 1.00 90.56 95 LEU A O 1
ATOM 723 N N . THR A 1 96 ? 0.615 -2.128 4.681 1.00 88.31 96 THR A N 1
ATOM 724 C CA . THR A 1 96 ? 1.303 -1.474 5.799 1.00 88.31 96 THR A CA 1
ATOM 725 C C . THR A 1 96 ? 1.472 0.022 5.516 1.00 88.31 96 THR A C 1
ATOM 727 O O . THR A 1 96 ? 1.426 0.452 4.362 1.00 88.31 96 THR A O 1
ATOM 730 N N . ALA A 1 97 ? 1.718 0.823 6.557 1.00 83.25 97 ALA A N 1
ATOM 731 C CA . ALA A 1 97 ? 1.846 2.280 6.434 1.00 83.25 97 ALA A CA 1
ATOM 732 C C . ALA A 1 97 ? 2.926 2.729 5.423 1.00 83.25 97 ALA A C 1
ATOM 734 O O . ALA A 1 97 ? 2.793 3.773 4.789 1.00 83.25 97 ALA A O 1
ATOM 735 N N . SER A 1 98 ? 3.982 1.931 5.242 1.00 87.12 98 SER A N 1
ATOM 736 C CA . SER A 1 98 ? 5.046 2.171 4.260 1.00 87.12 98 SER A CA 1
ATOM 737 C C . SER A 1 98 ? 4.850 1.434 2.931 1.00 87.12 98 SER A C 1
ATOM 739 O O . SER A 1 98 ? 5.582 1.709 1.981 1.00 87.12 98 SER A O 1
ATOM 741 N N . GLY A 1 99 ? 3.869 0.530 2.828 1.00 89.38 99 GLY A N 1
ATOM 742 C CA . GLY A 1 99 ? 3.725 -0.394 1.702 1.00 89.38 99 GLY A CA 1
ATOM 743 C C . GLY A 1 99 ? 3.576 0.311 0.356 1.00 89.38 99 GLY A C 1
ATOM 744 O O . GLY A 1 99 ? 4.286 -0.024 -0.593 1.00 89.38 99 GLY A O 1
ATOM 745 N N . MET A 1 100 ? 2.732 1.346 0.274 1.00 91.50 100 MET A N 1
ATOM 746 C CA . MET A 1 100 ? 2.595 2.111 -0.972 1.00 91.50 100 MET A CA 1
ATOM 747 C C . MET A 1 100 ? 3.853 2.890 -1.347 1.00 91.50 100 MET A C 1
ATOM 749 O O . MET A 1 100 ? 4.184 2.957 -2.528 1.00 91.50 100 MET A O 1
ATOM 753 N N . THR A 1 101 ? 4.584 3.432 -0.372 1.00 91.31 101 THR A N 1
ATOM 754 C CA . THR A 1 101 ? 5.860 4.117 -0.627 1.00 91.31 101 THR A CA 1
ATOM 755 C C . THR A 1 101 ? 6.914 3.139 -1.147 1.00 91.31 101 THR A C 1
ATOM 757 O O . THR A 1 101 ? 7.689 3.462 -2.048 1.00 91.31 101 THR A O 1
ATOM 760 N N . THR A 1 102 ? 6.946 1.914 -0.622 1.00 92.19 102 THR A N 1
ATOM 761 C CA . THR A 1 102 ? 7.836 0.865 -1.129 1.00 92.19 102 THR A CA 1
ATOM 762 C C . THR A 1 102 ? 7.487 0.505 -2.571 1.00 92.19 102 THR A C 1
ATOM 764 O O . THR A 1 102 ? 8.377 0.488 -3.418 1.00 92.19 102 THR A O 1
ATOM 767 N N . ILE A 1 103 ? 6.202 0.301 -2.882 1.00 92.94 103 ILE A N 1
ATOM 768 C CA . ILE A 1 103 ? 5.751 0.001 -4.249 1.00 92.94 103 ILE A CA 1
ATOM 769 C C . ILE A 1 103 ? 6.074 1.160 -5.198 1.00 92.94 103 ILE A C 1
ATOM 771 O O . ILE A 1 103 ? 6.637 0.923 -6.267 1.00 92.94 103 ILE A O 1
ATOM 775 N N . SER A 1 104 ? 5.795 2.412 -4.807 1.00 90.69 104 SER A N 1
ATOM 776 C CA . SER A 1 104 ? 6.122 3.584 -5.632 1.00 90.69 104 SER A CA 1
ATOM 777 C C . SER A 1 104 ? 7.612 3.644 -5.943 1.00 90.69 104 SER A C 1
ATOM 779 O O . SER A 1 104 ? 8.001 3.887 -7.081 1.00 90.69 104 SER A O 1
ATOM 781 N N . THR A 1 105 ? 8.449 3.400 -4.933 1.00 91.75 105 THR A N 1
ATOM 782 C CA . THR A 1 105 ? 9.907 3.449 -5.063 1.00 91.75 105 THR A CA 1
ATOM 783 C C . THR A 1 105 ? 10.407 2.334 -5.973 1.00 91.75 105 THR A C 1
ATOM 785 O O . THR A 1 105 ? 11.211 2.594 -6.862 1.00 91.75 105 THR A O 1
ATOM 788 N N . LEU A 1 106 ? 9.896 1.110 -5.811 1.00 92.31 106 LEU A N 1
ATOM 789 C CA . LEU A 1 106 ? 10.254 -0.021 -6.665 1.00 92.31 106 LEU A CA 1
ATOM 790 C C . LEU A 1 106 ? 9.877 0.235 -8.128 1.00 92.31 106 LEU A C 1
ATOM 792 O O . LEU A 1 106 ? 10.716 0.045 -9.008 1.00 92.31 106 LEU A O 1
ATOM 796 N N . LEU A 1 107 ? 8.658 0.712 -8.397 1.00 91.06 107 LEU A N 1
ATOM 797 C CA . LEU A 1 107 ? 8.214 1.051 -9.752 1.00 91.06 107 LEU A CA 1
ATOM 798 C C . LEU A 1 107 ? 9.056 2.180 -10.358 1.00 91.06 107 LEU A C 1
ATOM 800 O O . LEU A 1 107 ? 9.500 2.070 -11.499 1.00 91.06 107 LEU A O 1
ATOM 804 N N . LEU A 1 108 ? 9.332 3.234 -9.586 1.00 89.06 108 LEU A N 1
ATOM 805 C CA . LEU A 1 108 ? 10.136 4.369 -10.033 1.00 89.06 108 LEU A CA 1
ATOM 806 C C . LEU A 1 108 ? 11.576 3.956 -10.356 1.00 89.06 108 LEU A C 1
ATOM 808 O O . LEU A 1 108 ? 12.064 4.248 -11.444 1.00 89.06 108 LEU A O 1
ATOM 812 N N . VAL A 1 109 ? 12.251 3.260 -9.436 1.00 90.50 109 VAL A N 1
ATOM 813 C CA . VAL A 1 109 ? 13.655 2.854 -9.593 1.00 90.50 109 VAL A CA 1
ATOM 814 C C . VAL A 1 109 ? 13.804 1.871 -10.745 1.00 90.50 109 VAL A C 1
ATOM 816 O O . VAL A 1 109 ? 14.646 2.078 -11.615 1.00 90.50 109 VAL A O 1
ATOM 819 N N . THR A 1 110 ? 12.972 0.828 -10.803 1.00 89.88 110 THR A N 1
ATOM 820 C CA . THR A 1 110 ? 13.049 -0.154 -11.897 1.00 89.88 110 THR A CA 1
ATOM 821 C C . THR A 1 110 ? 12.739 0.483 -13.244 1.00 89.88 110 THR A C 1
ATOM 823 O O . THR A 1 110 ? 13.415 0.183 -14.226 1.00 89.88 110 THR A O 1
ATOM 826 N N . SER A 1 111 ? 11.797 1.428 -13.297 1.00 87.38 111 SER A N 1
ATOM 827 C CA . SER A 1 111 ? 11.531 2.178 -14.518 1.00 87.38 111 SER A CA 1
ATOM 828 C C . SER A 1 111 ? 12.713 3.068 -14.919 1.00 87.38 111 SER A C 1
ATOM 830 O O . SER A 1 111 ? 13.155 2.998 -16.067 1.00 87.38 111 SER A O 1
ATOM 832 N N . LEU A 1 112 ? 13.284 3.839 -13.988 1.00 87.19 112 LEU A N 1
ATOM 833 C CA . LEU A 1 112 ? 14.454 4.690 -14.230 1.00 87.19 112 LEU A CA 1
ATOM 834 C C . LEU A 1 112 ? 15.649 3.883 -14.733 1.00 87.19 112 LEU A C 1
ATOM 836 O O . LEU A 1 112 ? 16.209 4.212 -15.775 1.00 87.19 112 LEU A O 1
ATOM 840 N N . VAL A 1 113 ? 16.006 2.802 -14.035 1.00 88.38 113 VAL A N 1
ATOM 841 C CA . VAL A 1 113 ? 17.120 1.921 -14.419 1.00 88.38 113 VAL A CA 1
ATOM 842 C C . VAL A 1 113 ? 16.863 1.292 -15.783 1.00 88.38 113 VAL A C 1
ATOM 844 O O . VAL A 1 113 ? 17.792 1.145 -16.574 1.00 88.38 113 VAL A O 1
ATOM 847 N N . SER A 1 114 ? 15.605 0.989 -16.112 1.00 86.69 114 SER A N 1
ATOM 848 C CA . SER A 1 114 ? 15.272 0.524 -17.451 1.00 86.69 114 SER A CA 1
ATOM 849 C C . SER A 1 114 ? 15.612 1.598 -18.502 1.00 86.69 114 SER A C 1
ATOM 851 O O . SER A 1 114 ? 16.232 1.307 -19.526 1.00 86.69 114 SER A O 1
ATOM 853 N N . HIS A 1 115 ? 15.281 2.860 -18.251 1.00 83.88 115 HIS A N 1
ATOM 854 C CA . HIS A 1 115 ? 15.396 3.927 -19.241 1.00 83.88 115 HIS A CA 1
ATOM 855 C C . HIS A 1 115 ? 16.781 4.583 -19.324 1.00 83.88 115 HIS A C 1
ATOM 857 O O . HIS A 1 115 ? 17.132 5.132 -20.367 1.00 83.88 115 HIS A O 1
ATOM 863 N N . LEU A 1 116 ? 17.590 4.498 -18.269 1.00 82.69 116 LEU A N 1
ATOM 864 C CA . LEU A 1 116 ? 18.891 5.163 -18.171 1.00 82.69 116 LEU A CA 1
ATOM 865 C C . LEU A 1 116 ? 19.881 4.756 -19.286 1.00 82.69 116 LEU A C 1
ATOM 867 O O . LEU A 1 116 ? 20.451 5.656 -19.906 1.00 82.69 116 LEU A O 1
ATOM 871 N N . PRO A 1 117 ? 20.028 3.462 -19.648 1.00 78.38 117 PRO A N 1
ATOM 872 C CA . PRO A 1 117 ? 20.823 3.050 -20.807 1.00 78.38 117 PRO A CA 1
ATOM 873 C C . PRO A 1 117 ? 20.376 3.706 -22.116 1.00 78.38 117 PRO A C 1
ATOM 875 O O . PRO A 1 117 ? 21.204 4.109 -22.927 1.00 78.38 117 PRO A O 1
ATOM 878 N N . LEU A 1 118 ? 19.062 3.851 -22.314 1.00 73.56 118 LEU A N 1
ATOM 879 C CA . LEU A 1 118 ? 18.494 4.424 -23.534 1.00 73.56 118 LEU A CA 1
ATOM 880 C C . LEU A 1 118 ? 18.825 5.910 -23.634 1.00 73.56 118 LEU A C 1
ATOM 882 O O . LEU A 1 118 ? 19.280 6.366 -24.676 1.00 73.56 118 LEU A O 1
ATOM 886 N N . VAL A 1 119 ? 18.653 6.653 -22.540 1.00 75.06 119 VAL A N 1
ATOM 887 C CA . VAL A 1 119 ? 19.014 8.075 -22.482 1.00 75.06 119 VAL A CA 1
ATOM 888 C C . VAL A 1 119 ? 20.518 8.257 -22.704 1.00 75.06 119 VAL A C 1
ATOM 890 O O . VAL A 1 119 ? 20.918 9.116 -23.488 1.00 75.06 119 VAL A O 1
ATOM 893 N N . HIS A 1 120 ? 21.352 7.411 -22.094 1.00 75.81 120 HIS A N 1
ATOM 894 C CA . HIS A 1 120 ? 22.802 7.464 -22.272 1.00 75.81 120 HIS A CA 1
ATOM 895 C C . HIS A 1 120 ? 23.219 7.254 -23.734 1.00 75.81 120 HIS A C 1
ATOM 897 O O . HIS A 1 120 ? 23.986 8.051 -24.265 1.00 75.81 120 HIS A O 1
ATOM 903 N N . VAL A 1 121 ? 22.673 6.244 -24.421 1.00 70.88 121 VAL A N 1
ATOM 904 C CA . VAL A 1 121 ? 22.969 5.982 -25.845 1.00 70.88 121 VAL A CA 1
ATOM 905 C C . VAL A 1 121 ? 22.582 7.166 -26.737 1.00 70.88 121 VAL A C 1
ATOM 907 O O . VAL A 1 121 ? 23.298 7.491 -27.680 1.00 70.88 121 VAL A O 1
ATOM 910 N N . ARG A 1 122 ? 21.486 7.868 -26.422 1.00 72.88 122 ARG A N 1
ATOM 911 C CA . ARG A 1 122 ? 21.051 9.060 -27.177 1.00 72.88 122 ARG A CA 1
ATOM 912 C C . ARG A 1 122 ? 21.954 10.277 -26.960 1.00 72.88 122 ARG A C 1
ATOM 914 O O . ARG A 1 122 ? 22.012 11.151 -27.829 1.00 72.88 122 ARG A O 1
ATOM 921 N N . LEU A 1 123 ? 22.623 10.356 -25.809 1.00 73.56 123 LEU A N 1
ATOM 922 C CA . LEU A 1 123 ? 23.534 11.447 -25.451 1.00 73.56 123 LEU A CA 1
ATOM 923 C C . LEU A 1 123 ? 24.986 11.166 -25.871 1.00 73.56 123 LEU A C 1
ATOM 925 O O . LEU A 1 123 ? 25.667 12.092 -26.300 1.00 73.56 123 LEU A O 1
ATOM 929 N N . ALA A 1 124 ? 25.438 9.910 -25.795 1.00 75.25 124 ALA A N 1
ATOM 930 C CA . ALA A 1 124 ? 26.811 9.477 -26.067 1.00 75.25 124 ALA A CA 1
ATOM 931 C C . ALA A 1 124 ? 26.852 8.214 -26.965 1.00 75.25 124 ALA A C 1
ATOM 933 O O . ALA A 1 124 ? 27.225 7.126 -26.504 1.00 75.25 124 ALA A O 1
ATOM 934 N N . PRO A 1 125 ? 26.495 8.340 -28.259 1.00 67.31 125 PRO A N 1
ATOM 935 C CA . PRO A 1 125 ? 26.326 7.205 -29.175 1.00 67.31 125 PRO A CA 1
ATOM 936 C C . PRO A 1 125 ? 27.616 6.428 -29.491 1.00 67.31 125 PRO A C 1
ATOM 938 O O . PRO A 1 125 ? 27.542 5.289 -29.932 1.00 67.31 125 PRO A O 1
ATOM 941 N N . GLN A 1 126 ? 28.799 7.001 -29.241 1.00 67.88 126 GLN A N 1
ATOM 942 C CA . GLN A 1 126 ? 30.098 6.350 -29.486 1.00 67.88 126 GLN A CA 1
ATOM 943 C C . GLN A 1 126 ? 30.678 5.628 -28.253 1.00 67.88 126 GLN A C 1
ATOM 945 O O . GLN A 1 126 ? 31.836 5.216 -28.257 1.00 67.88 126 GLN A O 1
ATOM 950 N N . SER A 1 127 ? 29.907 5.487 -27.171 1.00 70.56 127 SER A N 1
ATOM 951 C CA . SER A 1 127 ? 30.397 4.877 -25.930 1.00 70.56 127 SER A CA 1
ATOM 952 C C . SER A 1 127 ? 30.356 3.341 -25.964 1.00 70.56 127 SER A C 1
ATOM 954 O O . SER A 1 127 ? 29.330 2.727 -26.253 1.00 70.56 127 SER A O 1
ATOM 956 N N . SER A 1 128 ? 31.460 2.694 -25.571 1.00 67.69 128 SER A N 1
ATOM 957 C CA . SER A 1 128 ? 31.552 1.228 -25.421 1.00 67.69 128 SER A CA 1
ATOM 958 C C . SER A 1 128 ? 30.658 0.666 -24.305 1.00 67.69 128 SER A C 1
ATOM 960 O O . SER A 1 128 ? 30.364 -0.529 -24.275 1.00 67.69 128 SER A O 1
ATOM 962 N N . LEU A 1 129 ? 30.157 1.532 -23.417 1.00 69.38 129 LEU A N 1
ATOM 963 C CA . LEU A 1 129 ? 29.240 1.190 -22.325 1.00 69.38 129 LEU A CA 1
ATOM 964 C C . LEU A 1 129 ? 27.886 0.647 -22.813 1.00 69.38 129 LEU A C 1
ATOM 966 O O . LEU A 1 129 ? 27.146 0.044 -22.032 1.00 69.38 129 LEU A O 1
ATOM 970 N N . MET A 1 130 ? 27.550 0.816 -24.095 1.00 65.31 130 MET A N 1
ATOM 971 C CA . MET A 1 130 ? 26.292 0.332 -24.667 1.00 65.31 130 MET A CA 1
ATOM 972 C C . MET A 1 130 ? 26.123 -1.190 -24.538 1.00 65.31 130 MET A C 1
ATOM 974 O O . MET A 1 130 ? 25.036 -1.657 -24.195 1.00 65.31 130 MET A O 1
ATOM 978 N N . GLN A 1 131 ? 27.195 -1.964 -24.745 1.00 68.75 131 GLN A N 1
ATOM 979 C CA . GLN A 1 131 ? 27.142 -3.433 -24.708 1.00 68.75 131 GLN A CA 1
ATOM 980 C C . GLN A 1 131 ? 26.804 -3.978 -23.311 1.00 68.75 131 GLN A C 1
ATOM 982 O O . GLN A 1 131 ? 26.174 -5.024 -23.188 1.00 68.75 131 GLN A O 1
ATOM 987 N N . VAL A 1 132 ? 27.167 -3.241 -22.257 1.00 71.31 132 VAL A N 1
ATOM 988 C CA . VAL A 1 132 ? 26.924 -3.631 -20.859 1.00 71.31 132 VAL A CA 1
ATOM 989 C C . VAL A 1 132 ? 25.580 -3.102 -20.350 1.00 71.31 132 VAL A C 1
ATOM 991 O O . VAL A 1 132 ? 24.893 -3.760 -19.572 1.00 71.31 132 VAL A O 1
ATOM 994 N N . THR A 1 133 ? 25.168 -1.916 -20.797 1.00 76.88 133 THR A N 1
ATOM 995 C CA . THR A 1 133 ? 23.991 -1.219 -20.253 1.00 76.88 133 THR A CA 1
ATOM 996 C C . THR A 1 133 ? 22.670 -1.648 -20.898 1.00 76.88 133 THR A C 1
ATOM 998 O O . THR A 1 133 ? 21.639 -1.664 -20.222 1.00 76.88 133 THR A O 1
ATOM 1001 N N . ALA A 1 134 ? 22.676 -2.059 -22.169 1.00 76.19 134 ALA A N 1
ATOM 1002 C CA . ALA A 1 134 ? 21.485 -2.550 -22.863 1.00 76.19 134 ALA A CA 1
ATOM 1003 C C . ALA A 1 134 ? 20.799 -3.760 -22.179 1.00 76.19 134 ALA A C 1
ATOM 1005 O O . ALA A 1 134 ? 19.591 -3.668 -21.928 1.00 76.19 134 ALA A O 1
ATOM 1006 N N . PRO A 1 135 ? 21.498 -4.863 -21.825 1.00 83.62 135 PRO A N 1
ATOM 1007 C CA . PRO A 1 135 ? 20.862 -6.008 -21.160 1.00 83.62 135 PRO A CA 1
ATOM 1008 C C . PRO A 1 135 ? 20.306 -5.644 -19.777 1.00 83.62 135 PRO A C 1
ATOM 1010 O O . PRO A 1 135 ? 19.229 -6.101 -19.396 1.00 83.62 135 PRO A O 1
ATOM 1013 N N . LEU A 1 136 ? 20.992 -4.750 -19.063 1.00 85.38 136 LEU A N 1
ATOM 1014 C CA . LEU A 1 136 ? 20.564 -4.211 -17.772 1.00 85.38 136 LEU A CA 1
ATOM 1015 C C . LEU A 1 136 ? 19.225 -3.466 -17.882 1.00 85.38 136 LEU A C 1
ATOM 1017 O O . LEU A 1 136 ? 18.337 -3.647 -17.048 1.00 85.38 136 LEU A O 1
ATOM 1021 N N . GLY A 1 137 ? 19.042 -2.691 -18.957 1.00 86.25 137 GLY A N 1
ATOM 1022 C CA . GLY A 1 137 ? 17.784 -2.004 -19.239 1.00 86.25 137 GLY A CA 1
ATOM 1023 C C . GLY A 1 137 ? 16.611 -2.965 -19.467 1.00 86.25 137 GLY A C 1
ATOM 1024 O O . GLY A 1 137 ? 15.515 -2.737 -18.952 1.00 86.25 137 GLY A O 1
ATOM 1025 N N . TRP A 1 138 ? 16.833 -4.054 -20.208 1.00 88.25 138 TRP A N 1
ATOM 1026 C CA . TRP A 1 138 ? 15.820 -5.092 -20.444 1.00 88.25 138 TRP A CA 1
ATOM 1027 C C . TRP A 1 138 ? 15.463 -5.868 -19.185 1.00 88.25 138 TRP A C 1
ATOM 1029 O O . TRP A 1 138 ? 14.281 -6.071 -18.909 1.00 88.25 138 TRP A O 1
ATOM 1039 N N . TRP A 1 139 ? 16.466 -6.247 -18.396 1.00 91.00 139 TRP A N 1
ATOM 1040 C CA . TRP A 1 139 ? 16.252 -6.905 -17.114 1.00 91.00 139 TRP A CA 1
ATOM 1041 C C . TRP A 1 139 ? 15.428 -6.025 -16.163 1.00 91.00 139 TRP A C 1
ATOM 1043 O O . TRP A 1 139 ? 14.435 -6.483 -15.602 1.00 91.00 139 TRP A O 1
ATOM 1053 N N . ALA A 1 140 ? 15.764 -4.736 -16.051 1.00 90.62 140 ALA A N 1
ATOM 1054 C CA . ALA A 1 140 ? 15.018 -3.797 -15.216 1.00 90.62 140 ALA A CA 1
ATOM 1055 C C . ALA A 1 140 ? 13.578 -3.574 -15.715 1.00 90.62 140 ALA A C 1
ATOM 1057 O O . ALA A 1 140 ? 12.655 -3.481 -14.906 1.00 90.62 140 ALA A O 1
ATOM 1058 N 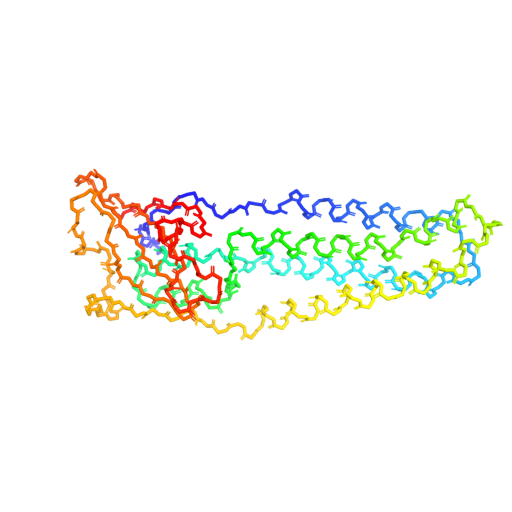N . ALA A 1 141 ? 13.362 -3.544 -17.036 1.00 89.88 141 ALA A N 1
ATOM 1059 C CA . ALA A 1 141 ? 12.018 -3.490 -17.611 1.00 89.88 141 ALA A CA 1
ATOM 1060 C C . ALA A 1 141 ? 11.202 -4.747 -17.278 1.00 89.88 141 ALA A C 1
ATOM 1062 O O . ALA A 1 141 ? 10.048 -4.632 -16.874 1.00 89.88 141 ALA A O 1
ATOM 1063 N N . ALA A 1 142 ? 11.804 -5.934 -17.382 1.00 92.81 142 ALA A N 1
ATOM 1064 C CA . ALA A 1 142 ? 11.155 -7.183 -16.996 1.00 92.81 142 ALA A CA 1
ATOM 1065 C C . ALA A 1 142 ? 10.798 -7.194 -15.501 1.00 92.81 142 ALA A C 1
ATOM 1067 O O . ALA A 1 142 ? 9.673 -7.534 -15.147 1.00 92.81 142 ALA A O 1
ATOM 1068 N N . MET A 1 143 ? 11.705 -6.743 -14.626 1.00 94.00 143 MET A N 1
ATOM 1069 C CA . MET A 1 143 ? 11.424 -6.594 -13.192 1.00 94.00 143 MET A CA 1
ATOM 1070 C C . MET A 1 143 ? 10.261 -5.637 -12.927 1.00 94.00 143 MET A C 1
ATOM 1072 O O . MET A 1 143 ? 9.384 -5.954 -12.127 1.00 94.00 143 MET A O 1
ATOM 1076 N N . ASN A 1 144 ? 10.212 -4.497 -13.621 1.00 93.94 144 ASN A N 1
ATOM 1077 C CA . ASN A 1 144 ? 9.110 -3.547 -13.498 1.00 93.94 144 ASN A CA 1
ATOM 1078 C C . ASN A 1 144 ? 7.760 -4.188 -13.869 1.00 93.94 144 ASN A C 1
ATOM 1080 O O . ASN A 1 144 ? 6.794 -4.067 -13.116 1.00 93.94 144 ASN A O 1
ATOM 1084 N N . VAL A 1 145 ? 7.711 -4.932 -14.979 1.00 93.19 145 VAL A N 1
ATOM 1085 C CA . VAL A 1 145 ? 6.512 -5.673 -15.404 1.00 93.19 145 VAL A CA 1
ATOM 1086 C C . VAL A 1 145 ? 6.114 -6.720 -14.362 1.00 93.19 145 VAL A C 1
ATOM 1088 O O . VAL A 1 145 ? 4.943 -6.795 -13.996 1.00 93.19 145 VAL A O 1
ATOM 1091 N N . THR A 1 146 ? 7.069 -7.479 -13.822 1.00 94.94 146 THR A N 1
ATOM 1092 C CA . THR A 1 146 ? 6.811 -8.467 -12.763 1.00 94.94 146 THR A CA 1
ATOM 1093 C C . THR A 1 146 ? 6.231 -7.818 -11.506 1.00 94.94 146 THR A C 1
ATOM 1095 O O . THR A 1 146 ? 5.257 -8.325 -10.950 1.00 94.94 146 THR A O 1
ATOM 1098 N N . ILE A 1 147 ? 6.771 -6.671 -11.078 1.00 94.50 147 ILE A N 1
ATOM 1099 C CA . ILE A 1 147 ? 6.233 -5.899 -9.946 1.00 94.50 147 ILE A CA 1
ATOM 1100 C C . ILE A 1 147 ? 4.797 -5.459 -10.243 1.00 94.50 147 ILE A C 1
ATOM 1102 O O . ILE A 1 147 ? 3.932 -5.596 -9.377 1.00 94.50 147 ILE A O 1
ATOM 1106 N N . CYS A 1 148 ? 4.522 -4.977 -11.460 1.00 94.69 148 CYS A N 1
ATOM 1107 C CA . CYS A 1 148 ? 3.174 -4.582 -11.864 1.00 94.69 148 CYS A CA 1
ATOM 1108 C C . CYS A 1 148 ? 2.194 -5.758 -11.782 1.00 94.69 148 CYS A C 1
ATOM 1110 O O . CYS A 1 148 ? 1.130 -5.629 -11.182 1.00 94.69 148 CYS A O 1
ATOM 1112 N N . ILE A 1 149 ? 2.573 -6.923 -12.315 1.00 94.69 149 ILE A N 1
ATOM 1113 C CA . ILE A 1 149 ? 1.754 -8.142 -12.265 1.00 94.69 149 ILE A CA 1
ATOM 1114 C C . ILE A 1 149 ? 1.479 -8.550 -10.814 1.00 94.69 149 ILE A C 1
ATOM 1116 O O . ILE A 1 149 ? 0.326 -8.795 -10.465 1.00 94.69 149 ILE A O 1
ATOM 1120 N N . ALA A 1 150 ? 2.499 -8.569 -9.952 1.00 94.12 150 ALA A N 1
ATOM 1121 C CA . ALA A 1 150 ? 2.334 -8.899 -8.536 1.00 94.12 150 ALA A CA 1
ATOM 1122 C C . ALA A 1 150 ? 1.394 -7.916 -7.816 1.00 94.12 150 ALA A C 1
ATOM 1124 O O . ALA A 1 150 ? 0.542 -8.327 -7.031 1.00 94.12 150 ALA A O 1
ATOM 1125 N N . CYS A 1 151 ? 1.504 -6.621 -8.120 1.00 93.88 151 CYS A N 1
ATOM 1126 C CA . CYS A 1 151 ? 0.636 -5.585 -7.566 1.00 93.88 151 CYS A CA 1
ATOM 1127 C C . CYS A 1 151 ? -0.816 -5.713 -8.046 1.00 93.88 151 CYS A C 1
ATOM 1129 O O . CYS A 1 151 ? -1.735 -5.541 -7.249 1.00 93.88 151 CYS A O 1
ATOM 1131 N N . ILE A 1 152 ? -1.037 -6.031 -9.324 1.00 93.12 152 ILE A N 1
ATOM 1132 C CA . ILE A 1 152 ? -2.376 -6.268 -9.883 1.00 93.12 152 ILE A CA 1
ATOM 1133 C C . ILE A 1 152 ? -2.988 -7.537 -9.283 1.00 93.12 152 ILE A C 1
ATOM 1135 O O . ILE A 1 152 ? -4.156 -7.526 -8.892 1.00 93.12 152 ILE A O 1
ATOM 1139 N N . ALA A 1 153 ? -2.205 -8.612 -9.163 1.00 92.38 153 ALA A N 1
ATOM 1140 C CA . ALA A 1 153 ? -2.636 -9.841 -8.506 1.00 92.38 153 ALA A CA 1
ATOM 1141 C C . ALA A 1 153 ? -3.058 -9.546 -7.062 1.00 92.38 153 ALA A C 1
ATOM 1143 O O . ALA A 1 153 ? -4.196 -9.795 -6.690 1.00 92.38 153 ALA A O 1
ATOM 1144 N N . MET A 1 154 ? -2.213 -8.865 -6.288 1.00 91.25 154 MET A N 1
ATOM 1145 C CA . MET A 1 154 ? -2.566 -8.407 -4.944 1.00 91.25 154 MET A CA 1
ATOM 1146 C C . MET A 1 154 ? -3.841 -7.548 -4.939 1.00 91.25 154 MET A C 1
ATOM 1148 O O . MET A 1 154 ? -4.723 -7.773 -4.119 1.00 91.25 154 MET A O 1
ATOM 1152 N N . ALA A 1 155 ? -3.996 -6.613 -5.879 1.00 89.75 155 ALA A N 1
ATOM 1153 C CA . ALA A 1 155 ? -5.176 -5.753 -5.948 1.00 89.75 155 ALA A CA 1
ATOM 1154 C C . ALA A 1 155 ? -6.486 -6.486 -6.292 1.00 89.75 155 ALA A C 1
ATOM 1156 O O . ALA A 1 155 ? -7.570 -5.913 -6.132 1.00 89.75 155 ALA A O 1
ATOM 1157 N N . THR A 1 156 ? -6.392 -7.717 -6.795 1.00 88.12 156 THR A N 1
ATOM 1158 C CA . THR A 1 156 ? -7.529 -8.531 -7.241 1.00 88.12 156 THR A CA 1
ATOM 1159 C C . THR A 1 156 ? -7.798 -9.733 -6.342 1.00 88.12 156 THR A C 1
ATOM 1161 O O . THR A 1 156 ? -8.952 -10.132 -6.231 1.00 88.12 156 THR A O 1
ATOM 1164 N N . THR A 1 157 ? -6.778 -10.282 -5.679 1.00 88.12 157 THR A N 1
ATOM 1165 C CA . THR A 1 157 ? -6.875 -11.531 -4.907 1.00 88.12 157 THR A CA 1
ATOM 1166 C C . THR A 1 157 ? -6.615 -11.359 -3.414 1.00 88.12 157 THR A C 1
ATOM 1168 O O . THR A 1 157 ? -6.545 -12.356 -2.701 1.00 88.12 157 THR A O 1
ATOM 1171 N N . GLN A 1 158 ? -6.386 -10.141 -2.912 1.00 86.75 158 GLN A N 1
ATOM 1172 C CA . GLN A 1 158 ? -6.101 -9.962 -1.491 1.00 86.75 158 GLN A CA 1
ATOM 1173 C C . GLN A 1 158 ? -7.318 -10.325 -0.631 1.00 86.75 158 GLN A C 1
ATOM 1175 O O . GLN A 1 158 ? -8.341 -9.645 -0.667 1.00 86.75 158 GLN A O 1
ATOM 1180 N N . ASP A 1 159 ? -7.160 -11.358 0.200 1.00 84.81 159 ASP A N 1
ATOM 1181 C CA . ASP A 1 159 ? -8.206 -11.765 1.136 1.00 84.81 159 ASP A CA 1
ATOM 1182 C C . ASP A 1 159 ? -8.537 -10.663 2.160 1.00 84.81 159 ASP A C 1
ATOM 1184 O O . ASP A 1 159 ? -7.619 -9.981 2.659 1.00 84.81 159 ASP A O 1
ATOM 1188 N N . PRO A 1 160 ? -9.821 -10.534 2.548 1.00 84.56 160 PRO A N 1
ATOM 1189 C CA . PRO A 1 160 ? -10.238 -9.662 3.635 1.00 84.56 160 PRO A CA 1
ATOM 1190 C C . PRO A 1 160 ? -9.477 -9.952 4.931 1.00 84.56 160 PRO A C 1
ATOM 1192 O O . PRO A 1 160 ? -9.144 -11.094 5.256 1.00 84.56 160 PRO A O 1
ATOM 1195 N N . ILE A 1 161 ? -9.214 -8.904 5.710 1.00 90.56 161 ILE A N 1
ATOM 1196 C CA . ILE A 1 161 ? -8.579 -9.062 7.019 1.00 90.56 161 ILE A CA 1
ATOM 1197 C C . ILE A 1 161 ? -9.601 -9.640 7.993 1.00 90.56 161 ILE A C 1
ATOM 1199 O O . ILE A 1 161 ? -10.691 -9.094 8.165 1.00 90.56 161 ILE A O 1
ATOM 1203 N N . THR A 1 162 ? -9.224 -10.725 8.665 1.00 90.31 162 THR A N 1
ATOM 1204 C CA . THR A 1 162 ? -10.013 -11.293 9.756 1.00 90.31 162 THR A CA 1
ATOM 1205 C C . THR A 1 162 ? -9.469 -10.809 11.095 1.00 90.31 162 THR A C 1
ATOM 1207 O O . THR A 1 162 ? -8.278 -10.514 11.232 1.00 90.31 162 THR A O 1
ATOM 1210 N N . PHE A 1 163 ? -10.370 -10.690 12.070 1.00 91.81 163 PHE A N 1
ATOM 1211 C CA . PHE A 1 163 ? -10.088 -10.171 13.403 1.00 91.81 163 PHE A CA 1
ATOM 1212 C C . PHE A 1 163 ? -10.509 -11.199 14.440 1.00 91.81 163 PHE A C 1
ATOM 1214 O O . PHE A 1 163 ? -11.649 -11.664 14.416 1.00 91.81 163 PHE A O 1
ATOM 1221 N N . THR A 1 164 ? -9.606 -11.485 15.367 1.00 92.00 164 THR A N 1
ATOM 1222 C CA . THR A 1 164 ? -9.876 -12.268 16.570 1.00 92.00 164 THR A CA 1
ATOM 1223 C C . THR A 1 164 ? -9.846 -11.308 17.745 1.00 92.00 164 THR A C 1
ATOM 1225 O O . THR A 1 164 ? -8.776 -10.822 18.110 1.00 92.00 164 THR A O 1
ATOM 1228 N N . PHE A 1 165 ? -11.017 -10.976 18.278 1.00 90.44 165 PHE A N 1
ATOM 1229 C CA . PHE A 1 165 ? -11.142 -10.095 19.437 1.00 90.44 165 PHE A CA 1
ATOM 1230 C C . PHE A 1 165 ? -10.851 -10.863 20.724 1.00 90.44 165 PHE A C 1
ATOM 1232 O O . PHE A 1 165 ? -11.163 -12.047 20.808 1.00 90.44 165 PHE A O 1
ATOM 1239 N N . GLU A 1 166 ? -10.246 -10.192 21.703 1.00 85.12 166 GLU A N 1
ATOM 1240 C CA . GLU A 1 166 ? -10.071 -10.760 23.045 1.00 85.12 166 GLU A CA 1
ATOM 1241 C C . GLU A 1 166 ? -11.411 -10.876 23.787 1.00 85.12 166 GLU A C 1
ATOM 1243 O O . GLU A 1 166 ? -11.741 -11.975 24.231 1.00 85.12 166 GLU A O 1
ATOM 1248 N N . PRO A 1 167 ? -12.236 -9.812 23.870 1.00 81.25 167 PRO A N 1
ATOM 1249 C CA . PRO A 1 167 ? -13.630 -9.973 24.258 1.00 81.25 167 PRO A CA 1
ATOM 1250 C C . PRO A 1 167 ? -14.441 -10.562 23.097 1.00 81.25 167 PRO A C 1
ATOM 1252 O O . PRO A 1 167 ? -14.245 -10.187 21.939 1.00 81.25 167 PRO A O 1
ATOM 1255 N N . GLU A 1 168 ? -15.404 -11.439 23.386 1.00 78.38 168 GLU A N 1
ATOM 1256 C CA . GLU A 1 168 ? -16.367 -11.864 22.368 1.00 78.38 168 GLU A CA 1
ATOM 1257 C C . GLU A 1 168 ? -17.195 -10.660 21.898 1.00 78.38 168 GLU A C 1
ATOM 1259 O O . GLU A 1 168 ? -17.939 -10.045 22.662 1.00 78.38 168 GLU A O 1
ATOM 1264 N N . VAL A 1 169 ? -17.061 -10.311 20.616 1.00 79.31 169 VAL A N 1
ATOM 1265 C CA . VAL A 1 169 ? -17.813 -9.218 19.994 1.00 79.31 169 VAL A CA 1
ATOM 1266 C C . VAL A 1 169 ? -18.858 -9.801 19.049 1.00 79.31 169 VAL A C 1
ATOM 1268 O O . VAL A 1 169 ? -18.519 -10.422 18.038 1.00 79.31 169 VAL A O 1
ATOM 1271 N N . ALA A 1 170 ? -20.135 -9.562 19.354 1.00 79.38 170 ALA A N 1
ATOM 1272 C CA . ALA A 1 170 ? -21.239 -9.899 18.461 1.00 79.38 170 ALA A CA 1
ATOM 1273 C C . ALA A 1 170 ? -21.079 -9.213 17.089 1.00 79.38 170 ALA A C 1
ATOM 1275 O O . ALA A 1 170 ? -20.563 -8.102 16.977 1.00 79.38 170 ALA A O 1
ATOM 1276 N N . LYS A 1 171 ? -21.540 -9.857 16.012 1.00 75.06 171 LYS A N 1
ATOM 1277 C CA . LYS A 1 171 ? -21.391 -9.313 14.646 1.00 75.06 171 LYS A CA 1
ATOM 1278 C C . LYS A 1 171 ? -22.097 -7.964 14.452 1.00 75.06 171 LYS A C 1
ATOM 1280 O O . LYS A 1 171 ? -21.599 -7.125 13.695 1.00 75.06 171 LYS A O 1
ATOM 1285 N N . ASP A 1 172 ? -23.188 -7.759 15.186 1.00 80.12 172 ASP A N 1
ATOM 1286 C CA . ASP A 1 172 ? -24.053 -6.579 15.095 1.00 80.12 172 ASP A CA 1
ATOM 1287 C C . ASP A 1 172 ? -23.670 -5.479 16.095 1.00 80.12 172 ASP A C 1
ATOM 1289 O O . ASP A 1 172 ? -24.328 -4.441 16.165 1.00 80.12 172 ASP A O 1
ATOM 1293 N N . SER A 1 173 ? -22.597 -5.670 16.871 1.00 83.25 173 SER A N 1
ATOM 1294 C CA . SER A 1 173 ? -22.110 -4.663 17.808 1.00 83.25 173 SER A CA 1
ATOM 1295 C C . SER A 1 173 ? -20.894 -3.912 17.268 1.00 83.25 173 SER A C 1
ATOM 1297 O O . SER A 1 173 ? -20.092 -4.407 16.469 1.00 83.25 173 SER A O 1
ATOM 1299 N N . ILE A 1 174 ? -20.771 -2.660 17.708 1.00 86.56 174 ILE A N 1
ATOM 1300 C CA . ILE A 1 174 ? -19.583 -1.839 17.483 1.00 86.56 174 ILE A CA 1
ATOM 1301 C C . ILE A 1 174 ? -18.602 -2.157 18.620 1.00 86.56 174 ILE A C 1
ATOM 1303 O O . ILE A 1 174 ? -18.947 -1.876 19.770 1.00 86.56 174 ILE A O 1
ATOM 1307 N N . PRO A 1 175 ? -17.396 -2.697 18.339 1.00 86.00 175 PRO A N 1
ATOM 1308 C CA . PRO A 1 175 ? -16.444 -3.098 19.379 1.00 86.00 175 PRO A CA 1
ATOM 1309 C C . PRO A 1 175 ? -16.150 -2.006 20.416 1.00 86.00 175 PRO A C 1
ATOM 1311 O O . PRO A 1 175 ? -16.021 -2.296 21.599 1.00 86.00 175 PRO A O 1
ATOM 1314 N N . LEU A 1 176 ? -16.077 -0.743 19.984 1.00 86.31 176 LEU A N 1
ATOM 1315 C CA . LEU A 1 176 ? -15.747 0.379 20.868 1.00 86.31 176 LEU A CA 1
ATOM 1316 C C . LEU A 1 176 ? -16.925 0.971 21.641 1.00 86.31 176 LEU A C 1
ATOM 1318 O O . LEU A 1 176 ? -16.701 1.772 22.541 1.00 86.31 176 LEU A O 1
ATOM 1322 N N . ALA A 1 177 ? -18.171 0.605 21.331 1.00 83.38 177 ALA A N 1
ATOM 1323 C CA . ALA A 1 177 ? -19.330 1.224 21.978 1.00 83.38 177 ALA A CA 1
ATOM 1324 C C . ALA A 1 177 ? -19.435 0.902 23.480 1.00 83.38 177 ALA A C 1
ATOM 1326 O O . ALA A 1 177 ? -20.009 1.692 24.224 1.00 83.38 177 ALA A O 1
ATOM 1327 N N . GLY A 1 178 ? -18.883 -0.235 23.913 1.00 73.44 178 GLY A N 1
ATOM 1328 C CA . GLY A 1 178 ? -18.830 -0.656 25.317 1.00 73.44 178 GLY A CA 1
ATOM 1329 C C . GLY A 1 178 ? -17.416 -0.715 25.896 1.00 73.44 178 GLY A C 1
ATOM 1330 O O . GLY A 1 178 ? -17.231 -1.277 26.970 1.00 73.44 178 GLY A O 1
ATOM 1331 N N . PHE A 1 179 ? -16.414 -0.196 25.180 1.00 80.69 179 PHE A N 1
ATOM 1332 C CA . PHE A 1 179 ? -15.025 -0.262 25.619 1.00 80.69 179 PHE A CA 1
ATOM 1333 C C . PHE A 1 179 ? -14.701 0.906 26.558 1.00 80.69 179 PHE A C 1
ATOM 1335 O O . PHE A 1 179 ? -14.948 2.058 26.211 1.00 80.69 179 PHE A O 1
ATOM 1342 N N . SER A 1 180 ? -14.129 0.603 27.724 1.00 75.25 180 SER A N 1
ATOM 1343 C CA . SER A 1 180 ? -13.676 1.587 28.711 1.00 75.25 180 SER A CA 1
ATOM 1344 C C . SER A 1 180 ? -12.386 1.083 29.344 1.00 75.25 180 SER A C 1
ATOM 1346 O O . SER A 1 180 ? -12.404 0.063 30.031 1.00 75.25 180 SER A O 1
ATOM 1348 N N . VAL A 1 181 ? -11.272 1.776 29.106 1.00 71.50 181 VAL A N 1
ATOM 1349 C CA . VAL A 1 181 ? -9.984 1.502 29.765 1.00 71.50 181 VAL A CA 1
ATOM 1350 C C . VAL A 1 181 ? -9.332 2.827 30.129 1.00 71.50 181 VAL A C 1
ATOM 1352 O O . VAL A 1 181 ? -9.088 3.655 29.251 1.00 71.50 181 VAL A O 1
ATOM 1355 N N . ASP A 1 182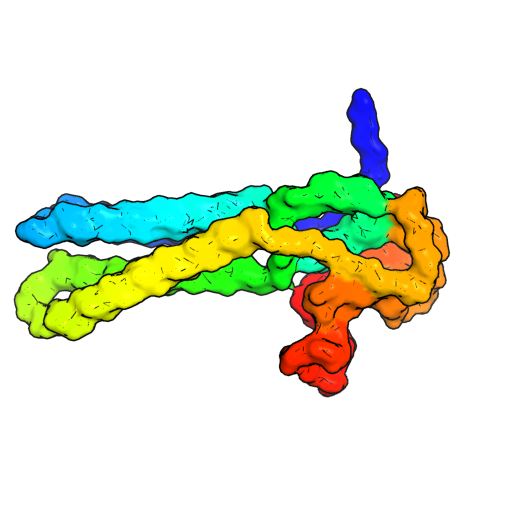 ? -9.044 3.008 31.416 1.00 72.56 182 ASP A N 1
ATOM 1356 C CA . ASP A 1 182 ? -8.476 4.240 31.962 1.00 72.56 182 ASP A CA 1
ATOM 1357 C C . ASP A 1 182 ? -7.020 4.423 31.517 1.00 72.56 182 ASP A C 1
ATOM 1359 O O . ASP A 1 182 ? -6.098 3.880 32.118 1.00 72.56 182 ASP A O 1
ATOM 1363 N N . GLY A 1 183 ? -6.807 5.197 30.447 1.00 76.06 183 GLY A N 1
ATOM 1364 C CA . GLY A 1 183 ? -5.504 5.742 30.042 1.00 76.06 183 GLY A CA 1
ATOM 1365 C C . GLY A 1 183 ? -4.448 4.748 29.532 1.00 76.06 183 GLY A C 1
ATOM 1366 O O . GLY A 1 183 ? -3.533 5.159 28.811 1.00 76.06 183 GLY A O 1
ATOM 1367 N N . GLU A 1 184 ? -4.568 3.459 29.845 1.00 87.00 184 GLU A N 1
ATOM 1368 C CA . GLU A 1 184 ? -3.600 2.421 29.493 1.00 87.00 184 GLU A CA 1
ATOM 1369 C C . GLU A 1 184 ? -3.876 1.777 28.128 1.00 87.00 184 GLU A C 1
ATOM 1371 O O . GLU A 1 184 ? -5.009 1.689 27.653 1.00 87.00 184 GLU A O 1
ATOM 1376 N N . TRP A 1 185 ? -2.801 1.321 27.478 1.00 91.69 185 TRP A N 1
ATOM 1377 C CA . TRP A 1 185 ? -2.886 0.574 26.226 1.00 91.69 185 TRP A CA 1
ATOM 1378 C C . TRP A 1 185 ? -3.304 -0.868 26.500 1.00 91.69 185 TRP A C 1
ATOM 1380 O O . TRP A 1 185 ? -2.493 -1.669 26.957 1.00 91.69 185 TRP A O 1
ATOM 1390 N N . ALA A 1 186 ? -4.527 -1.217 26.124 1.00 92.00 186 ALA A N 1
ATOM 1391 C CA . ALA A 1 186 ? -5.026 -2.582 26.171 1.00 92.00 186 ALA A CA 1
ATOM 1392 C C . ALA A 1 186 ? -5.068 -3.188 24.767 1.00 92.00 186 ALA A C 1
ATOM 1394 O O . ALA A 1 186 ? -5.463 -2.532 23.796 1.00 92.00 186 ALA A O 1
ATOM 1395 N N . LYS A 1 187 ? -4.661 -4.452 24.651 1.00 93.12 187 LYS A N 1
ATOM 1396 C CA . LYS A 1 187 ? -4.884 -5.228 23.434 1.00 93.12 187 LYS A CA 1
ATOM 1397 C C . LYS A 1 187 ? -6.379 -5.535 23.331 1.00 93.12 187 LYS A C 1
ATOM 1399 O O . LYS A 1 187 ? -7.022 -5.834 24.327 1.00 93.12 187 LYS A O 1
ATOM 1404 N N . ILE A 1 188 ? -6.947 -5.402 22.136 1.00 92.69 188 ILE A N 1
ATOM 1405 C CA . ILE A 1 188 ? -8.379 -5.660 21.903 1.00 92.69 188 ILE A CA 1
ATOM 1406 C C . ILE A 1 188 ? -8.616 -6.709 20.819 1.00 92.69 188 ILE A C 1
ATOM 1408 O O . ILE A 1 188 ? -9.643 -7.386 20.818 1.00 92.69 188 ILE A O 1
ATOM 1412 N N . ALA A 1 189 ? -7.679 -6.852 19.880 1.00 93.75 189 ALA A N 1
ATOM 1413 C CA . ALA A 1 189 ? -7.792 -7.823 18.804 1.00 93.75 189 ALA A CA 1
ATOM 1414 C C . ALA A 1 189 ? -6.429 -8.227 18.243 1.00 93.75 189 ALA A C 1
ATOM 1416 O O . ALA A 1 189 ? -5.449 -7.494 18.348 1.00 93.75 189 ALA A O 1
ATOM 1417 N N . SER A 1 190 ? -6.404 -9.370 17.568 1.00 94.06 190 SER A N 1
ATOM 1418 C CA . SER A 1 190 ? -5.320 -9.807 16.684 1.00 94.06 190 SER A CA 1
ATOM 1419 C C . SER A 1 190 ? -5.863 -9.952 15.260 1.00 94.06 190 SER A C 1
ATOM 1421 O O . SER A 1 190 ? -7.042 -10.257 15.068 1.00 94.06 190 SER A O 1
ATOM 1423 N N . THR A 1 191 ? -5.029 -9.734 14.246 1.00 94.06 191 THR A N 1
ATOM 1424 C CA . THR A 1 191 ? -5.436 -9.795 12.829 1.00 94.06 191 THR A CA 1
ATOM 1425 C C . THR A 1 191 ? -4.806 -10.975 12.088 1.00 94.06 191 THR A C 1
ATOM 1427 O O . THR A 1 191 ? -3.698 -11.402 12.419 1.00 94.06 191 THR A O 1
ATOM 1430 N N . SER A 1 192 ? -5.433 -11.445 11.000 1.00 91.81 192 SER A N 1
ATOM 1431 C CA . SER A 1 192 ? -4.822 -12.446 10.096 1.00 91.81 192 SER A CA 1
ATOM 1432 C C . SER A 1 192 ? -3.506 -11.993 9.462 1.00 91.81 192 SER A C 1
ATOM 1434 O O . SER A 1 192 ? -2.720 -12.811 8.986 1.00 91.81 192 SER A O 1
ATOM 1436 N N . ARG A 1 193 ? -3.230 -10.686 9.479 1.00 89.94 193 ARG A N 1
ATOM 1437 C CA . ARG A 1 193 ? -1.976 -10.088 9.014 1.00 89.94 193 ARG A CA 1
ATOM 1438 C C . ARG A 1 193 ? -0.894 -10.064 10.102 1.00 89.94 193 ARG A C 1
ATOM 1440 O O . ARG A 1 193 ? 0.102 -9.371 9.927 1.00 89.94 193 ARG A O 1
ATOM 1447 N N . ARG A 1 194 ? -1.070 -10.810 11.205 1.00 92.56 194 ARG A N 1
ATOM 1448 C CA . ARG A 1 194 ? -0.115 -10.931 12.327 1.00 92.56 194 ARG A CA 1
ATOM 1449 C C . ARG A 1 194 ? 0.234 -9.584 12.967 1.00 92.56 194 ARG A C 1
ATOM 1451 O O . ARG A 1 194 ? 1.387 -9.309 13.289 1.00 92.56 194 ARG A O 1
ATOM 1458 N N . HIS A 1 195 ? -0.780 -8.737 13.105 1.00 93.31 195 HIS A N 1
ATOM 1459 C CA . HIS A 1 195 ? -0.699 -7.497 13.865 1.00 93.31 195 HIS A CA 1
ATOM 1460 C C . HIS A 1 195 ? -1.710 -7.530 15.002 1.00 93.31 195 HIS A C 1
ATOM 1462 O O . HIS A 1 195 ? -2.877 -7.873 14.779 1.00 93.31 195 HIS A O 1
ATOM 1468 N N . ASP A 1 196 ? -1.251 -7.121 16.175 1.00 95.12 196 ASP A N 1
ATOM 1469 C CA . ASP A 1 196 ? -2.057 -6.931 17.368 1.00 95.12 196 ASP A CA 1
ATOM 1470 C C . ASP A 1 196 ? -2.544 -5.486 17.426 1.00 95.12 196 ASP A C 1
ATOM 1472 O O . ASP A 1 196 ? -1.805 -4.543 17.137 1.00 95.12 196 ASP A O 1
ATOM 1476 N N . VAL A 1 197 ? -3.816 -5.315 17.764 1.00 95.19 197 VAL A N 1
ATOM 1477 C CA . VAL A 1 197 ? -4.495 -4.026 17.828 1.00 95.19 197 VAL A CA 1
ATOM 1478 C C . VAL A 1 197 ? -4.599 -3.612 19.283 1.00 95.19 197 VAL A C 1
ATOM 1480 O O . VAL A 1 197 ? -5.216 -4.309 20.088 1.00 95.19 197 VAL A O 1
ATOM 1483 N N . TYR A 1 198 ? -4.015 -2.460 19.589 1.00 94.62 198 TYR A N 1
ATOM 1484 C CA . TYR A 1 198 ? -4.030 -1.855 20.909 1.00 94.62 198 TYR A CA 1
ATOM 1485 C C . TYR A 1 198 ? -4.851 -0.583 20.881 1.00 94.62 198 TYR A C 1
ATOM 1487 O O . TYR A 1 198 ? -4.829 0.168 19.901 1.00 94.62 198 TYR A O 1
ATOM 1495 N N . ILE A 1 199 ? -5.540 -0.326 21.980 1.00 93.94 199 ILE A N 1
ATOM 1496 C CA . ILE A 1 199 ? -6.343 0.866 22.153 1.00 93.94 199 ILE A CA 1
ATOM 1497 C C . ILE A 1 199 ? -6.148 1.439 23.552 1.00 93.94 199 ILE A C 1
ATOM 1499 O O . ILE A 1 199 ? -5.919 0.698 24.504 1.00 93.94 199 ILE A O 1
ATOM 1503 N N . ARG A 1 200 ? -6.238 2.759 23.672 1.00 91.75 200 ARG A N 1
ATOM 1504 C CA . ARG A 1 200 ? -6.353 3.453 24.953 1.00 91.75 200 ARG A CA 1
ATOM 1505 C C . ARG A 1 200 ? -7.421 4.528 24.867 1.00 91.75 200 ARG A C 1
ATOM 1507 O O . ARG A 1 200 ? -7.635 5.109 23.800 1.00 91.75 200 ARG A O 1
ATOM 1514 N N . GLN A 1 201 ? -8.054 4.826 25.992 1.00 90.38 201 GLN A N 1
ATOM 1515 C CA . GLN A 1 201 ? -8.969 5.950 26.114 1.00 90.38 201 GLN A CA 1
ATOM 1516 C C . GLN A 1 201 ? -8.309 7.001 27.022 1.00 90.38 201 GLN A C 1
ATOM 1518 O O . GLN A 1 201 ? -8.318 6.853 28.242 1.00 90.38 201 GLN A O 1
ATOM 1523 N N . PRO A 1 202 ? -7.657 8.033 26.448 1.00 82.56 202 PRO A N 1
ATOM 1524 C CA . PRO A 1 202 ? -6.854 8.974 27.230 1.00 82.56 202 PRO A CA 1
ATOM 1525 C C . PRO A 1 202 ? -7.694 9.895 28.124 1.00 82.56 202 PRO A C 1
ATOM 1527 O O . PRO A 1 202 ? -7.181 10.402 29.113 1.00 82.56 202 PRO A O 1
ATOM 1530 N N . ASN A 1 203 ? -8.964 10.122 27.782 1.00 79.19 203 ASN A N 1
ATOM 1531 C CA . ASN A 1 203 ? -9.892 10.976 28.521 1.00 79.19 203 ASN A CA 1
ATOM 1532 C C . ASN A 1 203 ? -11.281 10.323 28.554 1.00 79.19 203 ASN A C 1
ATOM 1534 O O . ASN A 1 203 ? -11.620 9.565 27.652 1.00 79.19 203 ASN A O 1
ATOM 1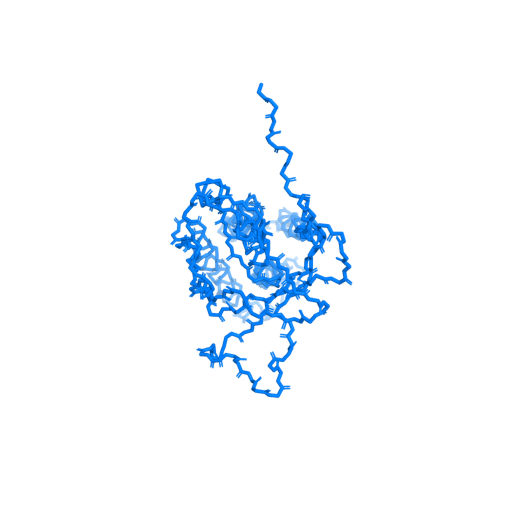538 N N . ALA A 1 204 ? -12.144 10.721 29.492 1.00 67.56 204 ALA A N 1
ATOM 1539 C CA . ALA A 1 204 ? -13.545 10.273 29.552 1.00 67.56 204 ALA A CA 1
ATOM 1540 C C . ALA A 1 204 ? -14.414 10.710 28.344 1.00 67.56 204 ALA A C 1
ATOM 1542 O O . ALA A 1 204 ? -15.606 10.405 28.280 1.00 67.56 204 ALA A O 1
ATOM 1543 N N . SER A 1 205 ? -13.845 11.433 27.373 1.00 68.19 205 SER A N 1
ATOM 1544 C CA . SER A 1 205 ? -14.489 11.676 26.084 1.00 68.19 205 SER A CA 1
ATOM 1545 C C . SER A 1 205 ? -14.577 10.374 25.276 1.00 68.19 205 SER A C 1
ATOM 1547 O O . SER A 1 205 ? -13.777 9.458 25.453 1.00 68.19 205 SER A O 1
ATOM 1549 N N . LYS A 1 206 ? -15.536 10.282 24.343 1.00 79.88 206 LYS A N 1
ATOM 1550 C CA . LYS A 1 206 ? -15.670 9.162 23.384 1.00 79.88 206 LYS A CA 1
ATOM 1551 C C . LYS A 1 206 ? -14.556 9.145 22.320 1.00 79.88 206 LYS A C 1
ATOM 1553 O O . LYS A 1 206 ? -14.800 8.831 21.155 1.00 79.88 206 LYS A O 1
ATOM 1558 N N . THR A 1 207 ? -13.350 9.543 22.708 1.00 88.19 207 THR A N 1
ATOM 1559 C CA . THR A 1 207 ? -12.165 9.602 21.863 1.00 88.19 207 THR A CA 1
ATOM 1560 C C . THR A 1 207 ? -11.207 8.509 22.297 1.00 88.19 207 THR A C 1
ATOM 1562 O O . THR A 1 207 ? -10.762 8.476 23.441 1.00 88.19 207 THR A O 1
ATOM 1565 N N . PHE A 1 208 ? -10.858 7.651 21.354 1.00 91.69 208 PHE A N 1
ATOM 1566 C CA . PHE A 1 208 ? -9.943 6.541 21.546 1.00 91.69 208 PHE A CA 1
ATOM 1567 C C . PHE A 1 208 ? -8.691 6.756 20.712 1.00 91.69 208 PHE A C 1
ATOM 1569 O O . PHE A 1 208 ? -8.752 7.308 19.614 1.00 91.69 208 PHE A O 1
ATOM 1576 N N . GLU A 1 209 ? -7.560 6.282 21.207 1.00 93.88 209 GLU A N 1
ATOM 1577 C CA . GLU A 1 209 ? -6.337 6.165 20.428 1.00 93.88 209 GLU A CA 1
ATOM 1578 C C . GLU A 1 209 ? -6.065 4.707 20.125 1.00 93.88 209 GLU A C 1
ATOM 1580 O O . GLU A 1 209 ? -6.131 3.866 21.013 1.00 93.88 209 GLU A O 1
ATOM 1585 N N . MET A 1 210 ? -5.737 4.414 18.875 1.00 94.75 210 MET A N 1
ATOM 1586 C CA . MET A 1 210 ? -5.547 3.073 18.362 1.00 94.75 210 MET A CA 1
ATOM 1587 C C . MET A 1 210 ? -4.185 2.961 17.688 1.00 94.75 210 MET A C 1
ATOM 1589 O O . MET A 1 210 ? -3.806 3.799 16.874 1.00 94.75 210 MET A O 1
ATOM 1593 N N . THR A 1 211 ? -3.455 1.901 18.011 1.00 94.81 211 THR A N 1
ATOM 1594 C CA . THR A 1 211 ? -2.208 1.548 17.336 1.00 94.81 211 THR A CA 1
ATOM 1595 C C . THR A 1 211 ? -2.179 0.061 17.010 1.00 94.81 211 THR A C 1
ATOM 1597 O O . THR A 1 211 ? -2.949 -0.740 17.541 1.00 94.81 211 THR A O 1
ATOM 1600 N N . THR A 1 212 ? -1.290 -0.317 16.103 1.00 94.31 212 THR A N 1
ATOM 1601 C CA . THR A 1 212 ? -1.006 -1.713 15.770 1.00 94.31 212 THR A CA 1
ATOM 1602 C C . THR A 1 212 ? 0.424 -2.035 16.144 1.00 94.31 212 THR A C 1
ATOM 1604 O O . THR A 1 212 ? 1.306 -1.218 15.878 1.00 94.31 212 THR A O 1
ATOM 1607 N N . ARG A 1 213 ? 0.668 -3.230 16.666 1.00 94.31 213 ARG A N 1
ATOM 1608 C CA . ARG A 1 213 ? 2.008 -3.769 16.917 1.00 94.31 213 ARG A CA 1
ATOM 1609 C C . ARG A 1 213 ? 2.162 -5.099 16.194 1.00 94.31 213 ARG A C 1
ATOM 1611 O O . ARG A 1 213 ? 1.166 -5.717 15.815 1.00 94.31 213 ARG A O 1
ATOM 1618 N N . LEU A 1 214 ? 3.397 -5.531 15.965 1.00 93.25 214 LEU A N 1
ATOM 1619 C CA . LEU A 1 214 ? 3.632 -6.854 15.393 1.00 93.25 214 LEU A CA 1
ATOM 1620 C C . LEU A 1 214 ? 3.241 -7.907 16.428 1.00 93.25 214 LEU A C 1
ATOM 1622 O O . LEU A 1 214 ? 3.670 -7.819 17.572 1.00 93.25 214 LEU A O 1
ATOM 1626 N N . ALA A 1 215 ? 2.449 -8.897 16.024 1.00 91.56 215 ALA A N 1
ATOM 1627 C CA . ALA A 1 215 ? 2.153 -10.026 16.894 1.00 91.56 215 ALA A CA 1
ATOM 1628 C C . ALA A 1 215 ? 3.432 -10.841 17.145 1.00 91.56 215 ALA A C 1
ATOM 1630 O O . ALA A 1 215 ? 4.312 -10.910 16.283 1.00 91.56 215 ALA A O 1
ATOM 1631 N N . SER A 1 216 ? 3.509 -11.529 18.284 1.00 91.81 216 SER A N 1
ATOM 1632 C CA . SER A 1 216 ? 4.673 -12.345 18.673 1.00 91.81 216 SER A CA 1
ATOM 1633 C C . SER A 1 216 ? 5.020 -13.467 17.682 1.00 91.81 216 SER A C 1
ATOM 1635 O O . SER A 1 216 ? 6.148 -13.949 17.646 1.00 91.81 216 SER A O 1
ATOM 1637 N N . ASN A 1 217 ? 4.067 -13.867 16.835 1.00 90.31 217 ASN A N 1
ATOM 1638 C CA . ASN A 1 217 ? 4.252 -14.851 15.768 1.00 90.31 217 ASN A CA 1
ATOM 1639 C C . ASN A 1 217 ? 4.666 -14.236 14.412 1.00 90.31 217 ASN A C 1
ATOM 1641 O O . ASN A 1 217 ? 4.726 -14.944 13.400 1.00 90.31 217 ASN A O 1
ATOM 1645 N N . HIS A 1 218 ? 4.890 -12.923 14.337 1.00 89.88 218 HIS A N 1
ATOM 1646 C CA . HIS A 1 218 ? 5.322 -12.248 13.119 1.00 89.88 218 HIS A CA 1
ATOM 1647 C C . HIS A 1 218 ? 6.827 -12.500 12.876 1.00 89.88 218 HIS A C 1
ATOM 1649 O O . HIS A 1 218 ? 7.614 -12.329 13.799 1.00 89.88 218 HIS A O 1
ATOM 1655 N N . PRO A 1 219 ? 7.288 -12.837 11.651 1.00 88.62 219 PRO A N 1
ATOM 1656 C CA . PRO A 1 219 ? 8.711 -13.129 11.391 1.00 88.62 219 PRO A CA 1
ATOM 1657 C C . PRO A 1 219 ? 9.675 -11.978 11.712 1.00 88.62 219 PRO A C 1
ATOM 1659 O O . PRO A 1 219 ? 10.841 -12.200 12.007 1.00 88.62 219 PRO A O 1
ATOM 1662 N N . LEU A 1 220 ? 9.180 -10.742 11.625 1.00 88.44 220 LEU A N 1
ATOM 1663 C CA . LEU A 1 220 ? 9.920 -9.519 11.966 1.00 88.44 220 LEU A CA 1
ATOM 1664 C C . LEU A 1 220 ? 9.716 -9.060 13.422 1.00 88.44 220 LEU A C 1
ATOM 1666 O O . LEU A 1 220 ? 10.107 -7.944 13.760 1.00 88.44 220 LEU A O 1
ATOM 1670 N N . TYR A 1 221 ? 9.044 -9.857 14.258 1.00 91.31 221 TYR A N 1
ATOM 1671 C CA . TYR A 1 221 ? 8.851 -9.530 15.667 1.00 91.31 221 TYR A CA 1
ATOM 1672 C C . TYR A 1 221 ? 10.196 -9.527 16.403 1.00 91.31 221 TYR A C 1
ATOM 1674 O O . TYR A 1 221 ? 11.027 -10.413 16.209 1.00 91.31 221 TYR A O 1
ATOM 1682 N N . ASN A 1 222 ? 10.392 -8.530 17.265 1.00 90.69 222 ASN A N 1
ATOM 1683 C CA . ASN A 1 222 ? 11.529 -8.451 18.171 1.00 90.69 222 ASN A CA 1
ATOM 1684 C C . ASN A 1 222 ? 11.000 -8.095 19.573 1.00 90.69 222 ASN A C 1
ATOM 1686 O O . ASN A 1 222 ? 10.373 -7.039 19.701 1.00 90.69 222 ASN A O 1
ATOM 1690 N N . PRO A 1 223 ? 11.263 -8.915 20.612 1.00 90.94 223 PRO A N 1
ATOM 1691 C CA . PRO A 1 223 ? 10.802 -8.647 21.977 1.00 90.94 223 PRO A CA 1
ATOM 1692 C C . PRO A 1 223 ? 11.327 -7.324 22.550 1.00 90.94 223 PRO A C 1
ATOM 1694 O O . PRO A 1 223 ? 10.634 -6.679 23.328 1.00 90.94 223 PRO A O 1
ATOM 1697 N N . GLU A 1 224 ? 12.499 -6.851 22.120 1.00 91.06 224 GLU A N 1
ATOM 1698 C CA . GLU A 1 224 ? 13.039 -5.545 22.533 1.00 91.06 224 GLU A CA 1
ATOM 1699 C C . GLU A 1 224 ? 12.207 -4.362 22.008 1.00 91.06 224 GLU A C 1
ATOM 1701 O O . GLU A 1 224 ? 12.356 -3.230 22.464 1.00 91.06 224 GLU A O 1
ATOM 1706 N N . ARG A 1 225 ? 11.335 -4.609 21.023 1.00 88.00 225 ARG A N 1
ATOM 1707 C CA . ARG A 1 225 ? 10.490 -3.610 20.358 1.00 88.00 225 ARG A CA 1
ATOM 1708 C C . ARG A 1 225 ? 9.002 -3.909 20.512 1.00 88.00 225 ARG A C 1
ATOM 1710 O O . ARG A 1 225 ? 8.207 -3.375 19.744 1.00 88.00 225 ARG A O 1
ATOM 1717 N N . ASP A 1 226 ? 8.616 -4.706 21.503 1.00 86.00 226 ASP A N 1
ATOM 1718 C CA . ASP A 1 226 ? 7.233 -5.163 21.697 1.00 86.00 226 ASP A CA 1
ATOM 1719 C C . ASP A 1 226 ? 6.222 -4.013 21.891 1.00 86.00 226 ASP A C 1
ATOM 1721 O O . ASP A 1 226 ? 5.062 -4.094 21.499 1.00 86.00 226 ASP A O 1
ATOM 1725 N N . THR A 1 227 ? 6.667 -2.867 22.411 1.00 87.94 227 THR A N 1
ATOM 1726 C CA . THR A 1 227 ? 5.832 -1.661 22.559 1.00 87.94 227 THR A CA 1
ATOM 1727 C C . THR A 1 227 ? 5.833 -0.753 21.326 1.00 87.94 227 THR A C 1
ATOM 1729 O O . THR A 1 227 ? 5.076 0.222 21.269 1.00 87.94 227 THR A O 1
ATOM 1732 N N . THR A 1 228 ? 6.656 -1.058 20.318 1.00 89.44 228 THR A N 1
ATOM 1733 C CA . THR A 1 228 ? 6.826 -0.222 19.127 1.00 89.44 228 THR A CA 1
ATOM 1734 C C . THR A 1 228 ? 5.628 -0.370 18.199 1.00 89.44 228 THR A C 1
ATOM 1736 O O . THR A 1 228 ? 5.226 -1.469 17.817 1.00 89.44 228 THR A O 1
ATOM 1739 N N . SER A 1 229 ? 5.068 0.766 17.794 1.00 89.88 229 SER A N 1
ATOM 1740 C CA . SER A 1 229 ? 3.959 0.796 16.844 1.00 89.88 229 SER A CA 1
ATOM 1741 C C . SER A 1 229 ? 4.439 0.456 15.429 1.00 89.88 229 SER A C 1
ATOM 1743 O O . SER A 1 229 ? 5.452 0.974 14.964 1.00 89.88 229 SER A O 1
ATOM 1745 N N . SER A 1 230 ? 3.684 -0.375 14.711 1.00 86.25 230 SER A N 1
ATOM 1746 C CA . SER A 1 230 ? 3.936 -0.741 13.306 1.00 86.25 230 SER A CA 1
ATOM 1747 C C . SER A 1 230 ? 3.540 0.359 12.307 1.00 86.25 230 SER A C 1
ATOM 1749 O O . SER A 1 230 ? 3.739 0.208 11.103 1.00 86.25 230 SER A O 1
ATOM 1751 N N . GLY A 1 231 ? 2.944 1.453 12.783 1.00 87.38 231 GLY A N 1
ATOM 1752 C CA . GLY A 1 231 ? 2.538 2.606 11.984 1.00 87.38 231 GLY A CA 1
ATOM 1753 C C . GLY A 1 231 ? 1.996 3.738 12.862 1.00 87.38 231 GLY A C 1
ATOM 1754 O O . GLY A 1 231 ? 2.220 3.715 14.073 1.00 87.38 231 GLY A O 1
ATOM 1755 N N . PRO A 1 232 ? 1.319 4.738 12.271 1.00 89.38 232 PRO A N 1
ATOM 1756 C CA . PRO A 1 232 ? 0.824 5.888 13.017 1.00 89.38 232 PRO A CA 1
ATOM 1757 C C . PRO A 1 232 ? -0.293 5.492 13.986 1.00 89.38 232 PRO A C 1
ATOM 1759 O O . PRO A 1 232 ? -1.143 4.660 13.662 1.00 89.38 232 PRO A O 1
ATOM 1762 N N . THR A 1 233 ? -0.318 6.143 15.147 1.00 93.06 233 THR A N 1
ATOM 1763 C CA . THR A 1 233 ? -1.468 6.100 16.053 1.00 93.06 233 THR A CA 1
ATOM 1764 C C . THR A 1 233 ? -2.640 6.837 15.412 1.00 93.06 233 THR A C 1
ATOM 1766 O O . THR A 1 233 ? -2.482 7.960 14.930 1.00 93.06 233 THR A O 1
ATOM 1769 N N . LEU A 1 234 ? -3.812 6.204 15.401 1.00 94.12 234 LEU A N 1
ATOM 1770 C CA . LEU A 1 234 ? -5.055 6.798 14.926 1.00 94.12 234 LEU A CA 1
ATOM 1771 C C . LEU A 1 234 ? -5.931 7.223 16.104 1.00 94.12 234 LEU A C 1
ATOM 1773 O O . LEU A 1 234 ? -6.059 6.495 17.082 1.00 94.12 234 LEU A O 1
ATOM 1777 N N . HIS A 1 235 ? -6.588 8.366 15.981 1.00 92.31 235 HIS A N 1
ATOM 1778 C CA . HIS A 1 235 ? -7.635 8.826 16.878 1.00 92.31 235 HIS A CA 1
ATOM 1779 C C . HIS A 1 235 ? -8.997 8.469 16.284 1.00 92.31 235 HIS A C 1
ATOM 1781 O O . HIS A 1 235 ? -9.257 8.738 15.110 1.00 92.31 235 HIS A O 1
ATOM 1787 N N . ILE A 1 236 ? -9.860 7.860 17.092 1.00 91.81 236 ILE A N 1
ATOM 1788 C CA . ILE A 1 236 ? -11.217 7.454 16.730 1.00 91.81 236 ILE A CA 1
ATOM 1789 C C . ILE A 1 236 ? -12.182 8.192 17.655 1.00 91.81 236 ILE A C 1
ATOM 1791 O O . ILE A 1 236 ? -12.124 8.000 18.867 1.00 91.81 236 ILE A O 1
ATOM 1795 N N . THR A 1 237 ? -13.082 9.005 17.109 1.00 88.75 237 THR A N 1
ATOM 1796 C CA . THR A 1 237 ? -14.155 9.647 17.885 1.00 88.75 237 THR A CA 1
ATOM 1797 C C . THR A 1 237 ? -15.498 9.063 17.470 1.00 88.75 237 THR A C 1
ATOM 1799 O O . THR A 1 237 ? -15.854 9.159 16.294 1.00 88.75 237 THR A O 1
ATOM 1802 N N . LEU A 1 238 ? -16.211 8.440 18.418 1.00 84.50 238 LEU A N 1
ATOM 1803 C CA . LEU A 1 238 ? -17.526 7.811 18.207 1.00 84.50 238 LEU A CA 1
ATOM 1804 C C . LEU A 1 238 ? -18.692 8.798 18.330 1.00 84.50 238 LEU A C 1
ATOM 1806 O O . LEU A 1 238 ? -18.695 9.604 19.291 1.00 84.50 238 LEU A O 1
#

pLDDT: mean 85.32, std 10.19, range [25.33, 95.19]